Protein AF-A0A958AWI7-F1 (afdb_monomer)

Radius of gyration: 21.8 Å; Cα contacts (8 Å, |Δi|>4): 267; chains: 1; bounding box: 45×36×72 Å

Foldseek 3Di:
DLLLLQLVQVLVCQFFVADSVPTDDSVNQVVQCVQLWDKDFDADPPADVSSVRTFKMWTKGKDWAADPDDPSNVVLVCVVPPPPPPPDDDDDPDDPDPPDPPDPDRDTTAMEMETEDIGGRPVPPPPCVSLVNVVVNQVVSVVVVRDNHYDYDDQCVPVVRVCSQCVRVVDDDDDDDFQPPAADCTPVRHPHGRD

pLDDT: mean 82.87, std 18.68, range [37.19, 98.31]

Mean predicted aligned error: 9.42 Å

Secondary structure (DSSP, 8-state):
-HHHHHHHHHHHHHHH---TTSSPPHHHHHHHHHTT-EEEEEE-TTS-GGGTTEEEEEEEEEEEE---SHHHHHHHHHTTS-------S---S-----------PPPPPEEEEEEEEEEE-GGGTTSSHHHHHHHHHHHHHHHT-S-S-EE----SSSHHHHIIIIIIT--------TTTT-B--STTTTTSB--

Sequence (195 aa):
AIEEVEHFQQLERLIWQSPAEDVVPVHVAITVIRNGGGLIAAFADDGPAETGGMVGLTFWFPGLGVPTTGENRRDWERGRGGDDELHSVTQSPNLQSPNLPISQSPPLPLLKMCSHMAGVLPAWQGHGLGAQLKLAQRDTILAQGMTNWVSWTYDPLFRTNAVLNIRRLGALCNTYKRDWYGVMKDGLNAGVPSD

Structure (mmCIF, N/CA/C/O backbone):
data_AF-A0A958AWI7-F1
#
_entry.id   AF-A0A958AWI7-F1
#
loop_
_atom_site.group_PDB
_atom_site.id
_atom_site.type_symbol
_atom_site.label_atom_id
_atom_site.label_alt_id
_atom_site.label_comp_id
_atom_site.label_asym_id
_atom_site.label_entity_id
_atom_site.label_seq_id
_atom_site.pdbx_PDB_ins_code
_atom_site.Cartn_x
_atom_site.Cartn_y
_atom_site.Cartn_z
_atom_site.occupancy
_atom_site.B_iso_or_equiv
_atom_site.auth_seq_id
_atom_site.auth_comp_id
_atom_site.auth_asym_id
_atom_site.auth_atom_id
_atom_site.pdbx_PDB_model_num
ATOM 1 N N . ALA A 1 1 ? 10.186 -14.755 0.573 1.00 78.31 1 ALA A N 1
ATOM 2 C CA . ALA A 1 1 ? 11.650 -14.867 0.785 1.00 78.31 1 ALA A CA 1
ATOM 3 C C . ALA A 1 1 ? 12.256 -13.471 0.987 1.00 78.31 1 ALA A C 1
ATOM 5 O O . ALA A 1 1 ? 11.551 -12.501 0.751 1.00 78.31 1 ALA A O 1
ATOM 6 N N . ILE A 1 2 ? 13.508 -13.338 1.455 1.00 90.00 2 ILE A N 1
ATOM 7 C CA . ILE A 1 2 ? 14.184 -12.018 1.562 1.00 90.00 2 ILE A CA 1
ATOM 8 C C . ILE A 1 2 ? 14.263 -11.347 0.182 1.00 90.00 2 ILE A C 1
ATOM 10 O O . ILE A 1 2 ? 13.919 -10.179 0.056 1.00 90.00 2 ILE A O 1
ATOM 14 N N . GLU A 1 3 ? 14.588 -12.135 -0.841 1.00 92.62 3 GLU A N 1
ATOM 15 C CA . GLU A 1 3 ? 14.660 -11.730 -2.250 1.00 92.62 3 GLU A CA 1
ATOM 16 C C . GLU A 1 3 ? 13.380 -11.038 -2.755 1.00 92.62 3 GLU A C 1
ATOM 18 O O . GLU A 1 3 ? 13.439 -9.982 -3.371 1.00 92.62 3 GLU A O 1
ATOM 23 N N . GLU A 1 4 ? 12.192 -11.555 -2.422 1.00 92.38 4 GLU A N 1
ATOM 24 C CA . GLU A 1 4 ? 10.921 -10.917 -2.813 1.00 92.38 4 GLU A CA 1
ATOM 25 C C . GLU A 1 4 ? 10.751 -9.520 -2.196 1.00 92.38 4 GLU A C 1
ATOM 27 O O . GLU A 1 4 ? 10.149 -8.635 -2.800 1.00 92.38 4 GLU A O 1
ATOM 32 N N . VAL A 1 5 ? 11.283 -9.306 -0.990 1.00 94.19 5 VAL A N 1
ATOM 33 C CA . VAL A 1 5 ? 11.224 -8.003 -0.317 1.00 94.19 5 VAL A CA 1
ATOM 34 C C . VAL A 1 5 ? 12.265 -7.041 -0.899 1.00 94.19 5 VAL A C 1
ATOM 36 O O . VAL A 1 5 ? 12.016 -5.839 -0.974 1.00 94.19 5 VAL A O 1
ATOM 39 N N . GLU A 1 6 ? 13.404 -7.553 -1.361 1.00 95.12 6 GLU A N 1
ATOM 40 C CA . GLU A 1 6 ? 14.388 -6.773 -2.120 1.00 95.12 6 GLU A CA 1
ATOM 41 C C . GLU A 1 6 ? 13.810 -6.326 -3.470 1.00 95.12 6 GLU A C 1
ATOM 43 O O . GLU A 1 6 ? 13.896 -5.146 -3.807 1.00 95.12 6 GLU A O 1
ATOM 48 N N . HIS A 1 7 ? 13.126 -7.218 -4.193 1.00 95.81 7 HIS A N 1
ATOM 49 C CA . HIS A 1 7 ? 12.395 -6.886 -5.421 1.00 95.81 7 HIS A CA 1
ATOM 50 C C . HIS A 1 7 ? 11.301 -5.836 -5.197 1.00 95.81 7 HIS A C 1
ATOM 52 O O . HIS A 1 7 ? 11.164 -4.900 -5.986 1.00 95.81 7 HIS A O 1
ATOM 58 N N . PHE A 1 8 ? 10.558 -5.940 -4.095 1.00 94.81 8 PHE A N 1
ATOM 59 C CA . PHE A 1 8 ? 9.602 -4.913 -3.681 1.00 94.81 8 PHE A CA 1
ATOM 60 C C . PHE A 1 8 ? 10.265 -3.548 -3.477 1.00 94.81 8 PHE A C 1
ATOM 62 O O . PHE A 1 8 ? 9.745 -2.542 -3.959 1.00 94.81 8 PHE A O 1
ATOM 69 N N . GLN A 1 9 ? 11.424 -3.513 -2.817 1.00 94.31 9 GLN A N 1
ATOM 70 C CA . GLN A 1 9 ? 12.168 -2.273 -2.623 1.00 94.31 9 GLN A CA 1
ATOM 71 C C . GLN A 1 9 ? 12.633 -1.677 -3.963 1.00 94.31 9 GLN A C 1
ATOM 73 O O . GLN A 1 9 ? 12.595 -0.459 -4.133 1.00 94.31 9 GLN A O 1
ATOM 78 N N . GLN A 1 10 ? 13.037 -2.505 -4.935 1.00 94.44 10 GLN A N 1
ATOM 79 C CA . GLN A 1 10 ? 13.357 -2.016 -6.284 1.00 94.44 10 GLN A CA 1
ATOM 80 C C . GLN A 1 10 ? 12.123 -1.453 -6.990 1.00 94.44 10 GLN A C 1
ATOM 82 O O . GLN A 1 10 ? 12.183 -0.368 -7.566 1.00 94.44 10 GLN A O 1
ATOM 87 N N . LEU A 1 11 ? 10.984 -2.142 -6.896 1.00 95.44 11 LEU A N 1
ATOM 88 C CA . LEU A 1 11 ? 9.734 -1.674 -7.487 1.00 95.44 11 LEU A CA 1
ATOM 89 C C . LEU A 1 11 ? 9.299 -0.319 -6.907 1.00 95.44 11 LEU A C 1
ATOM 91 O O . LEU A 1 11 ? 8.868 0.554 -7.658 1.00 95.44 11 LEU A O 1
ATOM 95 N N . GLU A 1 12 ? 9.455 -0.109 -5.598 1.00 92.81 12 GLU A N 1
ATOM 96 C CA . GLU A 1 12 ? 9.190 1.179 -4.946 1.00 92.81 12 GLU A CA 1
ATOM 97 C C . GLU A 1 12 ? 10.012 2.314 -5.579 1.00 92.81 12 GLU A C 1
ATOM 99 O O . GLU A 1 12 ? 9.458 3.345 -5.972 1.00 92.81 12 GLU A O 1
ATOM 104 N N . ARG A 1 13 ? 11.318 2.093 -5.783 1.00 91.19 13 ARG A N 1
ATOM 105 C CA . ARG A 1 13 ? 12.197 3.072 -6.445 1.00 91.19 13 ARG A CA 1
ATOM 106 C C . ARG A 1 13 ? 11.740 3.387 -7.860 1.00 91.19 13 ARG A C 1
ATOM 108 O O . ARG A 1 13 ? 11.763 4.547 -8.252 1.00 91.19 13 ARG A O 1
ATOM 115 N N . LEU A 1 14 ? 11.319 2.384 -8.627 1.00 92.06 14 LEU A N 1
ATOM 116 C CA . LEU A 1 14 ? 10.882 2.596 -10.007 1.00 92.06 14 LEU A CA 1
ATOM 117 C C . LEU A 1 14 ? 9.541 3.339 -10.099 1.00 92.06 14 LEU A C 1
ATOM 119 O O . LEU A 1 14 ? 9.353 4.136 -11.016 1.00 92.06 14 LEU A O 1
ATOM 123 N N . ILE A 1 15 ? 8.610 3.099 -9.167 1.00 90.88 15 ILE A N 1
ATOM 124 C CA . ILE A 1 15 ? 7.299 3.769 -9.160 1.00 90.88 15 ILE A CA 1
ATOM 125 C C . ILE A 1 15 ? 7.442 5.234 -8.744 1.00 90.88 15 ILE A C 1
ATOM 127 O O . ILE A 1 15 ? 6.938 6.111 -9.443 1.00 90.88 15 ILE A O 1
ATOM 131 N N . TRP A 1 16 ? 8.097 5.493 -7.609 1.00 86.81 16 TRP A N 1
ATOM 132 C CA . TRP A 1 16 ? 8.133 6.828 -7.002 1.00 86.81 16 TRP A CA 1
ATOM 133 C C . TRP A 1 16 ? 9.389 7.631 -7.334 1.00 86.81 16 TRP A C 1
ATOM 135 O O . TRP A 1 16 ? 9.450 8.817 -7.021 1.00 86.81 16 TRP A O 1
ATOM 145 N N . GLN A 1 17 ? 10.368 7.026 -8.015 1.00 83.19 17 GLN A N 1
ATOM 146 C CA . GLN A 1 17 ? 11.671 7.644 -8.301 1.00 83.19 17 GLN A CA 1
ATOM 147 C C . GLN A 1 17 ? 12.329 8.185 -7.023 1.00 83.19 17 GLN A C 1
ATOM 149 O O . GLN A 1 17 ? 12.999 9.218 -7.036 1.00 83.19 17 GLN A O 1
ATOM 154 N N . SER A 1 18 ? 12.079 7.509 -5.901 1.00 72.94 18 SER A N 1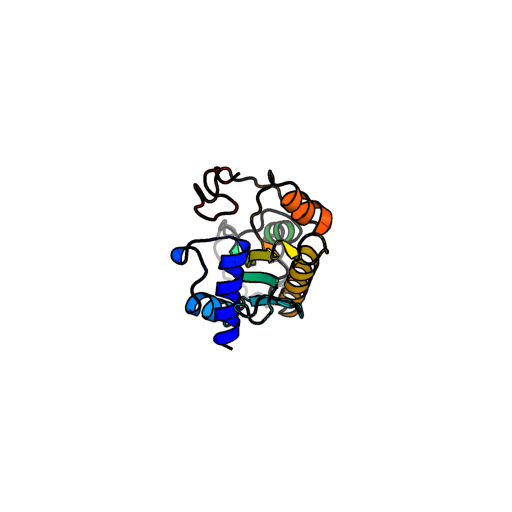
ATOM 155 C CA . SER A 1 18 ? 12.517 7.944 -4.584 1.00 72.94 18 SER A CA 1
ATOM 156 C C . SER A 1 18 ? 14.017 7.707 -4.397 1.00 72.94 18 SER A C 1
ATOM 158 O O . SER A 1 18 ? 14.544 6.680 -4.849 1.00 72.94 18 SER A O 1
ATOM 160 N N . PRO A 1 19 ? 14.710 8.607 -3.681 1.00 70.06 19 PRO A N 1
ATOM 161 C CA . PRO A 1 19 ? 16.025 8.325 -3.127 1.00 70.06 19 PRO A CA 1
ATOM 162 C C . PRO A 1 19 ? 16.032 7.033 -2.294 1.00 70.06 19 PRO A C 1
ATOM 164 O O . PRO A 1 19 ? 15.009 6.593 -1.766 1.00 70.06 19 PRO A O 1
ATOM 167 N N . ALA A 1 20 ? 17.203 6.412 -2.154 1.00 66.31 20 ALA A N 1
ATOM 168 C CA . ALA A 1 20 ? 17.349 5.144 -1.438 1.00 66.31 20 ALA A CA 1
ATOM 169 C C . ALA A 1 20 ? 16.989 5.239 0.057 1.00 66.31 20 ALA A C 1
ATOM 171 O O . ALA A 1 20 ? 16.677 4.226 0.677 1.00 66.31 20 ALA A O 1
ATOM 172 N N . GLU A 1 21 ? 17.070 6.429 0.639 1.00 72.44 21 GLU A N 1
ATOM 173 C CA . GLU A 1 21 ? 16.702 6.724 2.022 1.00 72.44 21 GLU A CA 1
ATOM 174 C C . GLU A 1 21 ? 15.189 6.800 2.260 1.00 72.44 21 GLU A C 1
ATOM 176 O O . GLU A 1 21 ? 14.752 6.630 3.396 1.00 72.44 21 GLU A O 1
ATOM 181 N N . ASP A 1 22 ? 14.408 7.010 1.201 1.00 79.94 22 ASP A N 1
ATOM 182 C CA . ASP A 1 22 ? 12.960 7.198 1.288 1.00 79.94 22 ASP A CA 1
ATOM 183 C C . ASP A 1 22 ? 12.188 5.895 1.025 1.00 79.94 22 ASP A C 1
ATOM 185 O O . ASP A 1 22 ? 10.970 5.869 1.185 1.00 79.94 22 ASP A O 1
ATOM 189 N N . VAL A 1 23 ? 12.886 4.806 0.665 1.00 86.44 23 VAL A N 1
ATOM 190 C CA . VAL A 1 23 ? 12.268 3.483 0.507 1.00 86.44 23 VAL A CA 1
ATOM 191 C C . VAL A 1 23 ? 12.184 2.710 1.811 1.00 86.44 23 VAL A C 1
ATOM 193 O O . VAL A 1 23 ? 13.056 2.817 2.679 1.00 86.44 23 VAL A O 1
ATOM 196 N N . VAL A 1 24 ? 11.178 1.844 1.934 1.00 90.25 24 VAL A N 1
ATOM 197 C CA . VAL A 1 24 ? 11.039 0.999 3.123 1.00 90.25 24 VAL A CA 1
ATOM 198 C C . VAL A 1 24 ? 12.253 0.060 3.231 1.00 90.25 24 VAL A C 1
ATOM 200 O O . VAL A 1 24 ? 12.518 -0.733 2.318 1.00 90.25 24 VAL A O 1
ATOM 203 N N . PRO A 1 25 ? 13.014 0.082 4.344 1.00 92.62 25 PRO A N 1
ATOM 204 C CA . PRO A 1 25 ? 14.137 -0.830 4.510 1.00 92.62 25 PRO A CA 1
ATOM 205 C C . PRO A 1 25 ? 13.668 -2.289 4.539 1.00 92.62 25 PRO A C 1
ATOM 207 O O . PRO A 1 25 ? 12.711 -2.624 5.240 1.00 92.62 25 PRO A O 1
ATOM 210 N N . VAL A 1 26 ? 14.387 -3.183 3.852 1.00 93.44 26 VAL A N 1
ATOM 211 C CA . VAL A 1 26 ? 14.034 -4.615 3.726 1.00 93.44 26 VAL A CA 1
ATOM 212 C C . VAL A 1 26 ? 13.732 -5.267 5.080 1.00 93.44 26 VAL A C 1
ATOM 214 O O . VAL A 1 26 ? 12.719 -5.944 5.243 1.00 93.44 26 VAL A O 1
ATOM 217 N N . HIS A 1 27 ? 14.567 -5.023 6.093 1.00 94.12 27 HIS A N 1
ATOM 218 C CA . HIS A 1 27 ? 14.373 -5.596 7.429 1.00 94.12 27 HIS A CA 1
ATOM 219 C C . HIS A 1 27 ? 13.104 -5.073 8.135 1.00 94.12 27 HIS A C 1
ATOM 221 O O . HIS A 1 27 ? 12.466 -5.818 8.885 1.00 94.12 27 HIS A O 1
ATOM 227 N N . VAL A 1 28 ? 12.696 -3.826 7.871 1.00 95.50 28 VAL A N 1
ATOM 228 C CA . VAL A 1 28 ? 11.443 -3.248 8.384 1.00 95.50 28 VAL A CA 1
ATOM 229 C C . VAL A 1 28 ? 10.250 -3.878 7.675 1.00 95.50 28 VAL A C 1
ATOM 231 O O . VAL A 1 28 ? 9.320 -4.325 8.345 1.00 95.50 28 VAL A O 1
ATOM 234 N N . ALA A 1 29 ? 10.293 -3.997 6.345 1.00 95.81 29 ALA A N 1
ATOM 235 C CA . ALA A 1 29 ? 9.240 -4.657 5.574 1.00 95.81 29 ALA A CA 1
ATOM 236 C C . ALA A 1 29 ? 9.037 -6.117 6.019 1.00 95.81 29 ALA A C 1
ATOM 238 O O . ALA A 1 29 ? 7.907 -6.530 6.277 1.00 95.81 29 ALA A O 1
ATOM 239 N N . ILE A 1 30 ? 10.121 -6.878 6.221 1.00 95.69 30 ILE A N 1
ATOM 240 C CA . ILE A 1 30 ? 10.058 -8.244 6.768 1.00 95.69 30 ILE A CA 1
ATOM 241 C C . ILE A 1 30 ? 9.398 -8.254 8.150 1.00 95.69 30 ILE A C 1
ATOM 243 O O . ILE A 1 30 ? 8.547 -9.103 8.420 1.00 95.69 30 ILE A O 1
ATOM 247 N N . THR A 1 31 ? 9.778 -7.319 9.023 1.00 96.44 31 THR A N 1
ATOM 248 C CA . THR A 1 31 ? 9.194 -7.208 10.365 1.00 96.44 31 THR A CA 1
ATOM 249 C C . THR A 1 31 ? 7.693 -6.953 10.279 1.00 96.44 31 THR A C 1
ATOM 251 O O . THR A 1 31 ? 6.923 -7.654 10.928 1.00 96.44 31 THR A O 1
ATOM 254 N N . VAL A 1 32 ? 7.257 -6.020 9.434 1.00 96.50 32 VAL A N 1
ATOM 255 C CA . VAL A 1 32 ? 5.837 -5.719 9.217 1.00 96.50 32 VAL A CA 1
ATOM 256 C C . VAL A 1 32 ? 5.070 -6.947 8.724 1.00 96.50 32 VAL A C 1
ATOM 258 O O . VAL A 1 32 ? 4.062 -7.318 9.326 1.00 96.50 32 VAL A O 1
ATOM 261 N N . ILE A 1 33 ? 5.563 -7.609 7.673 1.00 95.19 33 ILE A N 1
ATOM 262 C CA . ILE A 1 33 ? 4.909 -8.778 7.062 1.00 95.19 33 ILE A CA 1
ATOM 263 C C . ILE A 1 33 ? 4.765 -9.917 8.081 1.00 95.19 33 ILE A C 1
ATOM 265 O O . ILE A 1 33 ? 3.738 -10.588 8.131 1.00 95.19 33 ILE A O 1
ATOM 269 N N . ARG A 1 34 ? 5.768 -10.118 8.942 1.00 94.38 34 ARG A N 1
ATOM 270 C CA . ARG A 1 34 ? 5.740 -11.168 9.972 1.00 94.38 34 ARG A CA 1
ATOM 271 C C . ARG A 1 34 ? 4.835 -10.859 11.163 1.00 94.38 34 ARG A C 1
ATOM 273 O O . ARG A 1 34 ? 4.564 -11.765 11.942 1.00 94.38 34 ARG A O 1
ATOM 280 N N . ASN A 1 35 ? 4.379 -9.617 11.317 1.00 95.75 35 ASN A N 1
ATOM 281 C CA . ASN A 1 35 ? 3.637 -9.167 12.496 1.00 95.75 35 ASN A CA 1
ATOM 282 C C . ASN A 1 35 ? 2.234 -8.643 12.150 1.00 95.75 35 ASN A C 1
ATOM 284 O O . ASN A 1 35 ? 1.748 -7.720 12.790 1.00 95.75 35 ASN A O 1
ATOM 288 N N . GLY A 1 36 ? 1.574 -9.227 11.145 1.00 94.19 36 GLY A N 1
ATOM 289 C CA . GLY A 1 36 ? 0.179 -8.919 10.792 1.00 94.19 36 GLY A CA 1
ATOM 290 C C . GLY A 1 36 ? 0.007 -7.863 9.699 1.00 94.19 36 GLY A C 1
ATOM 291 O O . GLY A 1 36 ? -1.116 -7.605 9.266 1.00 94.19 36 GLY A O 1
ATOM 292 N N . GLY A 1 37 ? 1.104 -7.271 9.223 1.00 96.50 37 GLY A N 1
ATOM 293 C CA . GLY A 1 37 ? 1.110 -6.484 7.996 1.00 96.50 37 GLY A CA 1
ATOM 294 C C . GLY A 1 37 ? 1.170 -7.370 6.757 1.00 96.50 37 GLY A C 1
ATOM 295 O O . GLY A 1 37 ? 1.046 -8.593 6.833 1.00 96.50 37 GLY A O 1
ATOM 296 N N . GLY A 1 38 ? 1.383 -6.761 5.598 1.00 96.31 38 GLY A N 1
ATOM 297 C C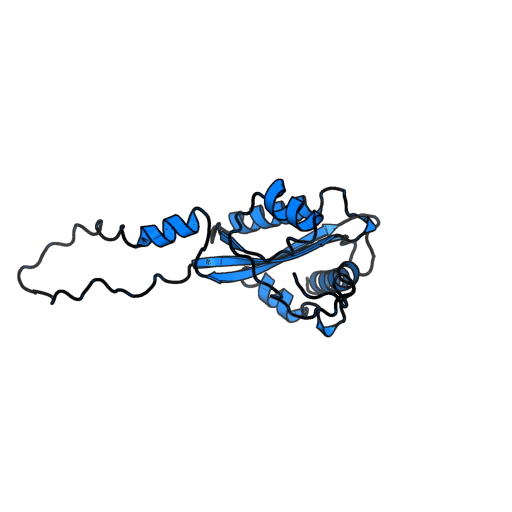A . GLY A 1 38 ? 1.509 -7.532 4.374 1.00 96.31 38 GLY A CA 1
ATOM 298 C C . GLY A 1 38 ? 1.925 -6.720 3.166 1.00 96.31 38 GLY A C 1
ATOM 299 O O . GLY A 1 38 ? 1.966 -5.488 3.181 1.00 96.31 38 GLY A O 1
ATOM 300 N N . LEU A 1 39 ? 2.245 -7.473 2.124 1.00 96.62 39 LEU A N 1
ATOM 301 C CA . LEU A 1 39 ? 2.637 -7.017 0.806 1.00 96.62 39 LEU A CA 1
ATOM 302 C C . LEU A 1 39 ? 1.920 -7.904 -0.214 1.00 96.62 39 LEU A C 1
ATOM 304 O O . LEU A 1 39 ? 1.968 -9.127 -0.103 1.00 96.62 39 LEU A O 1
ATOM 308 N N . ILE A 1 40 ? 1.274 -7.295 -1.202 1.00 97.69 40 ILE A N 1
ATOM 309 C CA . ILE A 1 40 ? 0.775 -7.984 -2.397 1.00 97.69 40 ILE A CA 1
ATOM 310 C C . ILE A 1 40 ? 1.399 -7.303 -3.602 1.00 97.69 40 ILE A C 1
ATOM 312 O O . ILE A 1 40 ? 1.415 -6.073 -3.664 1.00 97.69 40 ILE A O 1
ATOM 316 N N . ALA A 1 41 ? 1.874 -8.102 -4.553 1.00 97.69 41 ALA A N 1
ATOM 317 C CA . ALA A 1 41 ? 2.431 -7.632 -5.809 1.00 97.69 41 ALA A CA 1
ATOM 318 C C . ALA A 1 41 ? 1.640 -8.177 -7.006 1.00 97.69 41 ALA A C 1
ATOM 320 O O . ALA A 1 41 ? 1.091 -9.277 -6.959 1.00 97.69 41 ALA A O 1
ATOM 321 N N . ALA A 1 42 ? 1.587 -7.387 -8.075 1.00 98.00 42 ALA A N 1
ATOM 322 C CA . ALA A 1 42 ? 1.150 -7.802 -9.400 1.00 98.00 42 ALA A CA 1
ATOM 323 C C . ALA A 1 42 ? 2.384 -8.063 -10.266 1.00 98.00 42 ALA A C 1
ATOM 325 O O . ALA A 1 42 ? 3.356 -7.312 -10.177 1.00 98.00 42 ALA A O 1
ATOM 326 N N . PHE A 1 43 ? 2.319 -9.085 -11.116 1.00 97.88 43 PHE A N 1
ATOM 327 C CA . PHE A 1 43 ? 3.412 -9.511 -11.989 1.00 97.88 43 PHE A CA 1
ATOM 328 C C . PHE A 1 43 ? 2.992 -9.440 -13.456 1.00 97.88 43 PHE A C 1
ATOM 330 O O . PHE A 1 43 ? 1.807 -9.590 -13.765 1.00 97.88 43 PHE A O 1
ATOM 337 N N . ALA A 1 44 ? 3.962 -9.230 -14.340 1.00 97.44 44 ALA A N 1
ATOM 338 C CA . ALA A 1 44 ? 3.781 -9.318 -15.784 1.00 97.44 44 ALA A CA 1
ATOM 339 C C . ALA A 1 44 ? 4.969 -10.048 -16.423 1.00 97.44 44 ALA A C 1
ATOM 341 O O . ALA A 1 44 ? 6.090 -9.948 -15.925 1.00 97.44 44 ALA A O 1
ATOM 342 N N . ASP A 1 45 ? 4.724 -10.747 -17.534 1.00 96.44 45 ASP A N 1
ATOM 343 C CA . ASP A 1 45 ? 5.764 -11.489 -18.266 1.00 96.44 45 ASP A CA 1
ATOM 344 C C . ASP A 1 45 ? 6.862 -10.562 -18.814 1.00 96.44 45 ASP A C 1
ATOM 346 O O . ASP A 1 45 ? 8.022 -10.952 -18.914 1.00 96.44 45 ASP A O 1
ATOM 350 N N . ASP A 1 46 ? 6.495 -9.323 -19.147 1.00 96.38 46 ASP A N 1
ATOM 351 C CA . ASP A 1 46 ? 7.380 -8.247 -19.594 1.00 96.38 46 ASP A CA 1
ATOM 352 C C . ASP A 1 46 ? 7.769 -7.278 -18.460 1.00 96.38 46 ASP A C 1
ATOM 354 O O . ASP A 1 46 ? 8.255 -6.173 -18.713 1.00 96.38 46 ASP A O 1
ATOM 358 N N . GLY A 1 47 ? 7.550 -7.679 -17.203 1.00 96.88 47 GLY A N 1
ATOM 359 C CA . GLY A 1 47 ? 7.929 -6.900 -16.029 1.00 96.88 47 GLY A CA 1
ATOM 360 C C . GLY A 1 47 ? 9.456 -6.762 -15.880 1.00 96.88 47 GLY A C 1
ATOM 361 O O . GLY A 1 47 ? 10.203 -7.631 -16.337 1.00 96.88 47 GLY A O 1
ATOM 362 N N . PRO A 1 48 ? 9.952 -5.696 -15.222 1.00 97.31 48 PRO A N 1
ATOM 363 C CA . PRO A 1 48 ? 11.389 -5.491 -15.034 1.00 97.31 48 PRO A CA 1
ATOM 364 C C . PRO A 1 48 ? 12.053 -6.648 -14.275 1.00 97.31 48 PRO A C 1
ATOM 366 O O . PRO A 1 48 ? 11.522 -7.157 -13.284 1.00 97.31 48 PRO A O 1
ATOM 369 N N . ALA A 1 49 ? 13.239 -7.063 -14.717 1.00 96.75 49 ALA A N 1
ATOM 370 C CA . ALA A 1 49 ? 13.937 -8.200 -14.118 1.00 96.75 49 ALA A CA 1
ATOM 371 C C . ALA A 1 49 ? 14.423 -7.884 -12.694 1.00 96.75 49 ALA A C 1
ATOM 373 O O . ALA A 1 49 ? 14.397 -8.748 -11.822 1.00 96.75 49 ALA A O 1
ATOM 374 N N . GLU A 1 50 ? 14.810 -6.634 -12.436 1.00 95.44 50 GLU A N 1
ATOM 375 C CA . GLU A 1 50 ? 15.265 -6.139 -11.135 1.00 95.44 50 GLU A CA 1
ATOM 376 C C . GLU A 1 50 ? 14.171 -6.129 -10.058 1.00 95.44 50 GLU A C 1
ATOM 378 O O . GLU A 1 50 ? 14.474 -6.074 -8.867 1.00 95.44 50 GLU A O 1
ATOM 383 N N . THR A 1 51 ? 12.900 -6.200 -10.460 1.00 96.25 51 THR A N 1
ATOM 384 C CA . THR A 1 51 ? 11.758 -6.358 -9.552 1.00 96.25 51 THR A CA 1
ATOM 385 C C . THR A 1 51 ? 11.252 -7.800 -9.520 1.00 96.25 51 THR A C 1
ATOM 387 O O . THR A 1 51 ? 10.167 -8.056 -9.001 1.00 96.25 51 THR A O 1
ATOM 390 N N . GLY A 1 52 ? 11.978 -8.751 -10.119 1.00 96.38 52 GLY A N 1
ATOM 391 C CA . GLY A 1 52 ? 11.510 -10.127 -10.289 1.00 96.38 52 GLY A CA 1
ATOM 392 C C . GLY A 1 52 ? 10.210 -10.225 -11.097 1.00 96.38 52 GLY A C 1
ATOM 393 O O . GLY A 1 52 ? 9.405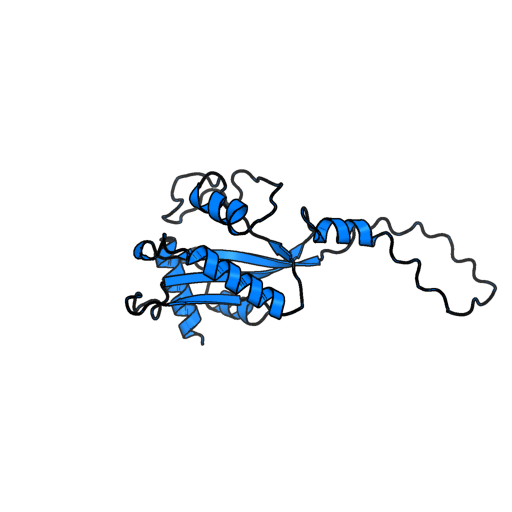 -11.119 -10.846 1.00 96.38 52 GLY A O 1
ATOM 394 N N . GLY A 1 53 ? 9.961 -9.276 -12.007 1.00 97.62 53 GLY A N 1
ATOM 395 C CA . GLY A 1 53 ? 8.736 -9.190 -12.806 1.00 97.62 53 GLY A CA 1
ATOM 396 C C . GLY A 1 53 ? 7.567 -8.474 -12.120 1.00 97.62 53 GLY A C 1
ATOM 397 O O . GLY A 1 53 ? 6.472 -8.424 -12.684 1.00 97.62 53 GLY A O 1
ATOM 398 N N . MET A 1 54 ? 7.752 -7.915 -10.916 1.00 98.06 54 MET A N 1
ATOM 399 C CA . MET A 1 54 ? 6.701 -7.140 -10.251 1.00 98.06 54 MET A CA 1
ATOM 400 C C . MET A 1 54 ? 6.467 -5.803 -10.969 1.00 98.06 54 MET A C 1
ATOM 402 O O . MET A 1 54 ? 7.403 -5.047 -11.230 1.00 98.06 54 MET A O 1
ATOM 406 N N . VAL A 1 55 ? 5.201 -5.473 -11.220 1.00 98.12 55 VAL A N 1
ATOM 407 C CA . VAL A 1 55 ? 4.772 -4.246 -11.922 1.00 98.12 55 VAL A CA 1
ATOM 408 C C . VAL A 1 55 ? 3.844 -3.359 -11.097 1.00 98.12 55 VAL A C 1
ATOM 410 O O . VAL A 1 55 ? 3.562 -2.219 -11.466 1.00 98.12 55 VAL A O 1
ATOM 413 N N . GLY A 1 56 ? 3.361 -3.857 -9.962 1.00 97.88 56 GLY A N 1
ATOM 414 C CA . GLY A 1 56 ? 2.560 -3.085 -9.024 1.00 97.88 56 GLY A CA 1
ATOM 415 C C . GLY A 1 56 ? 2.541 -3.726 -7.649 1.00 97.88 56 GLY A C 1
ATOM 416 O O . GLY A 1 56 ? 2.800 -4.918 -7.515 1.00 97.88 56 GLY A O 1
ATOM 417 N N . LEU A 1 57 ? 2.253 -2.929 -6.626 1.00 97.56 57 LEU A N 1
ATOM 418 C CA . LEU A 1 57 ? 2.306 -3.358 -5.234 1.00 97.56 57 LEU A CA 1
ATOM 419 C C . LEU A 1 57 ? 1.238 -2.688 -4.374 1.00 97.56 57 LEU A C 1
ATOM 421 O O . LEU A 1 57 ? 0.712 -1.623 -4.705 1.00 97.56 57 LEU A O 1
ATOM 425 N N . THR A 1 58 ? 0.970 -3.300 -3.226 1.00 97.75 58 THR A N 1
ATOM 426 C CA . THR A 1 58 ? 0.339 -2.663 -2.071 1.00 97.75 58 THR A CA 1
ATOM 427 C C . THR A 1 58 ? 0.964 -3.184 -0.781 1.00 97.75 58 THR A C 1
ATOM 429 O O . THR A 1 58 ? 1.152 -4.388 -0.631 1.00 97.75 58 THR A O 1
ATOM 432 N N . PHE A 1 59 ? 1.259 -2.287 0.161 1.00 97.62 59 PHE A N 1
ATOM 433 C CA . PHE A 1 59 ? 1.933 -2.587 1.429 1.00 97.62 59 PHE A CA 1
ATOM 434 C C . PHE A 1 59 ? 1.177 -1.970 2.612 1.00 97.62 59 PHE A C 1
ATOM 436 O O . PHE A 1 59 ? 0.686 -0.837 2.530 1.00 97.62 59 PHE A O 1
ATOM 443 N N . TRP A 1 60 ? 1.049 -2.714 3.711 1.00 98.06 60 TRP A N 1
ATOM 444 C CA . TRP A 1 60 ? 0.333 -2.278 4.913 1.00 98.06 60 TRP A CA 1
ATOM 445 C C . TRP A 1 60 ? 0.904 -2.864 6.197 1.00 98.06 60 TRP A C 1
ATOM 447 O O . TRP A 1 60 ? 1.584 -3.886 6.187 1.00 98.06 60 TRP A O 1
ATOM 457 N N . PHE A 1 61 ? 0.556 -2.234 7.316 1.00 97.75 61 PHE A N 1
ATOM 458 C CA . PHE A 1 61 ? 0.946 -2.656 8.658 1.00 97.75 61 PHE A CA 1
ATOM 459 C C . PHE A 1 61 ? -0.205 -2.478 9.659 1.00 97.75 61 PHE A C 1
ATOM 461 O O . PHE A 1 61 ? -1.072 -1.625 9.444 1.00 97.75 61 PHE A O 1
ATOM 468 N N . PRO A 1 62 ? -0.245 -3.255 10.754 1.00 97.56 62 PRO A N 1
ATOM 469 C CA . PRO A 1 62 ? -1.240 -3.076 11.801 1.00 97.56 62 PRO A CA 1
ATOM 470 C C . PRO A 1 62 ? -0.968 -1.804 12.604 1.00 97.56 62 PRO A C 1
ATOM 472 O O . PRO A 1 62 ? 0.172 -1.381 12.791 1.00 97.56 62 PRO A O 1
ATOM 475 N N . GLY A 1 63 ? -2.028 -1.206 13.126 1.00 96.19 63 GLY A N 1
ATOM 476 C CA . GLY A 1 63 ? -1.941 -0.066 14.021 1.00 96.19 63 GLY A CA 1
ATOM 477 C C . GLY A 1 63 ? -3.146 0.018 14.941 1.00 96.19 63 GLY A C 1
ATOM 478 O O . GLY A 1 63 ? -4.104 -0.744 14.826 1.00 96.19 63 GLY A O 1
ATOM 479 N N . LEU A 1 64 ? -3.104 0.989 15.842 1.00 95.50 64 LEU A N 1
ATOM 480 C CA . LEU A 1 64 ? -4.208 1.319 16.732 1.00 95.50 64 LEU A CA 1
ATOM 481 C C . LEU A 1 64 ? -4.765 2.694 16.366 1.00 95.50 64 LEU A C 1
ATOM 483 O O . LEU A 1 64 ? -4.028 3.576 15.914 1.00 95.50 64 LEU A O 1
ATOM 487 N N . GLY A 1 65 ? -6.068 2.898 16.534 1.00 92.38 65 GLY A N 1
ATOM 488 C CA . GLY A 1 65 ? -6.662 4.211 16.310 1.00 92.38 65 GLY A CA 1
ATOM 489 C C . GLY A 1 65 ? -8.081 4.364 16.833 1.00 92.38 65 GLY A C 1
ATOM 490 O O . GLY A 1 65 ? -8.704 3.414 17.290 1.00 92.38 65 GLY A O 1
ATOM 491 N N . VAL A 1 66 ? -8.602 5.583 16.712 1.00 91.25 66 VAL A N 1
ATOM 492 C CA . VAL A 1 66 ? -10.011 5.903 16.969 1.00 91.25 66 VAL A CA 1
ATOM 493 C C . VAL A 1 66 ? -10.708 6.151 15.625 1.00 91.25 66 VAL A C 1
ATOM 495 O O . VAL A 1 66 ? -10.238 7.004 14.864 1.00 91.25 66 VAL A O 1
ATOM 498 N N . PRO A 1 67 ? -11.777 5.411 15.279 1.00 89.00 67 PRO A N 1
ATOM 499 C CA . PRO A 1 67 ? -12.472 5.600 14.011 1.00 89.00 67 PRO A CA 1
ATOM 500 C C . PRO A 1 67 ? -13.120 6.983 13.912 1.00 89.00 67 PRO A C 1
ATOM 502 O O . PRO A 1 67 ? -13.836 7.419 14.810 1.00 89.00 67 PRO A O 1
ATOM 505 N N . THR A 1 68 ? -12.920 7.668 12.787 1.00 86.94 68 THR A N 1
ATOM 506 C CA . THR A 1 68 ? -13.516 8.992 12.528 1.00 86.94 68 THR A CA 1
ATOM 507 C C . THR A 1 68 ? -14.711 8.938 11.573 1.00 86.94 68 THR A C 1
ATOM 509 O O . THR A 1 68 ? -15.461 9.917 11.465 1.00 86.94 68 THR A O 1
ATOM 512 N N . THR A 1 69 ? -14.930 7.795 10.915 1.00 86.56 69 THR A N 1
ATOM 513 C CA . THR A 1 69 ? -15.964 7.553 9.897 1.00 86.56 69 THR A CA 1
ATOM 514 C C . THR A 1 69 ? -16.565 6.143 10.013 1.00 86.56 69 THR A C 1
ATOM 516 O O . THR A 1 69 ? -16.005 5.260 10.663 1.00 86.56 69 THR A O 1
ATOM 519 N N . GLY A 1 70 ? -17.707 5.928 9.349 1.00 83.56 70 GLY A N 1
ATOM 520 C CA . GLY A 1 70 ? -18.258 4.596 9.073 1.00 83.56 70 GLY A CA 1
ATOM 521 C C . GLY A 1 70 ? -18.915 3.872 10.254 1.00 83.56 70 GLY A C 1
ATOM 522 O O . GLY A 1 70 ? -19.293 4.471 11.259 1.00 83.56 70 GLY A O 1
ATOM 523 N N . GLU A 1 71 ? -19.099 2.560 10.091 1.00 80.19 71 GLU A N 1
ATOM 524 C CA . GLU A 1 71 ? -19.676 1.655 11.101 1.00 80.19 71 GLU A CA 1
ATOM 525 C C . GLU A 1 71 ? -18.820 1.584 12.358 1.00 80.19 71 GLU A C 1
ATOM 527 O O . GLU A 1 71 ? -19.345 1.817 13.438 1.00 80.19 71 GLU A O 1
ATOM 532 N N . ASN A 1 72 ? -17.502 1.450 12.204 1.00 81.25 72 ASN A N 1
ATOM 533 C CA . ASN A 1 72 ? -16.571 1.382 13.331 1.00 81.25 72 ASN A CA 1
ATOM 534 C C . ASN A 1 72 ? -16.650 2.606 14.251 1.00 81.25 72 ASN A C 1
ATOM 536 O O . ASN A 1 72 ? -16.493 2.466 15.459 1.00 81.25 72 ASN A O 1
ATOM 540 N N . ARG A 1 73 ? -16.937 3.805 13.720 1.00 81.12 73 ARG A N 1
ATOM 541 C CA . ARG A 1 73 ? -17.197 4.984 14.562 1.00 81.12 73 ARG A CA 1
ATOM 542 C C . ARG A 1 73 ? -18.493 4.839 15.353 1.00 81.12 73 ARG A C 1
ATOM 544 O O . ARG A 1 73 ? -18.495 5.109 16.546 1.00 81.12 73 ARG A O 1
ATOM 551 N N . ARG A 1 74 ? -19.575 4.401 14.702 1.00 79.69 74 ARG A N 1
ATOM 552 C CA . ARG A 1 74 ? -20.874 4.190 15.358 1.00 79.69 74 ARG A CA 1
ATOM 553 C C . ARG A 1 74 ? -20.787 3.096 16.421 1.00 79.69 74 ARG A C 1
ATOM 555 O O . ARG A 1 74 ? -21.353 3.269 17.489 1.00 79.69 74 ARG A O 1
ATOM 562 N N . ASP A 1 75 ? -20.068 2.009 16.155 1.00 78.19 75 ASP A N 1
ATOM 563 C CA . ASP A 1 75 ? -19.835 0.925 17.116 1.00 78.19 75 ASP A CA 1
ATOM 564 C C . ASP A 1 75 ? -18.976 1.385 18.292 1.00 78.19 75 ASP A C 1
ATOM 566 O O . ASP A 1 75 ? -19.329 1.128 19.437 1.00 78.19 75 ASP A O 1
ATOM 570 N N . TRP A 1 76 ? -17.905 2.140 18.035 1.00 77.69 76 TRP A N 1
ATOM 571 C CA . TRP A 1 76 ? -17.068 2.721 19.086 1.00 77.69 76 TRP A CA 1
ATOM 572 C C . TRP A 1 76 ? -17.836 3.733 19.955 1.00 77.69 76 TRP A C 1
ATOM 574 O O . TRP A 1 76 ? -17.678 3.749 21.173 1.00 77.69 76 TRP A O 1
ATOM 584 N N . GLU A 1 77 ? -18.715 4.547 19.357 1.00 78.44 77 GLU A N 1
ATOM 585 C CA . GLU A 1 77 ? -19.623 5.454 20.076 1.00 78.44 77 GLU A CA 1
ATOM 586 C C . GLU A 1 77 ? -20.693 4.680 20.879 1.00 78.44 77 GLU A C 1
ATOM 588 O O . GLU A 1 77 ? -21.005 5.066 22.008 1.00 78.44 77 GLU A O 1
ATOM 593 N N . ARG A 1 78 ? -21.224 3.574 20.326 1.00 71.19 78 ARG A N 1
ATOM 594 C CA . ARG A 1 78 ? -22.220 2.685 20.960 1.00 71.19 78 ARG A CA 1
ATOM 595 C C . ARG A 1 78 ? -21.655 1.772 22.040 1.00 71.19 78 ARG A C 1
ATOM 597 O O . ARG A 1 78 ? -22.410 1.401 22.930 1.00 71.19 78 ARG A O 1
ATOM 604 N N . GLY A 1 79 ? -20.364 1.444 22.010 1.00 61.25 79 GLY A N 1
ATOM 605 C CA . GLY A 1 79 ? -19.675 0.640 23.028 1.00 61.25 79 GLY A CA 1
ATOM 606 C C . GLY A 1 79 ? -19.718 1.227 24.448 1.00 61.25 79 GLY A C 1
ATOM 607 O O . GLY A 1 79 ? -19.166 0.634 25.362 1.00 61.25 79 GLY A O 1
ATOM 608 N N . ARG A 1 80 ? -20.383 2.375 24.652 1.00 56.53 80 ARG A N 1
ATOM 609 C CA . ARG A 1 80 ? -20.787 2.900 25.966 1.00 56.53 80 ARG A CA 1
ATOM 610 C C . ARG A 1 80 ? -22.154 2.404 26.473 1.00 56.53 80 ARG A C 1
ATOM 612 O O . ARG A 1 80 ? -22.541 2.797 27.566 1.00 56.53 80 ARG A O 1
ATOM 619 N N . GLY A 1 81 ? -22.917 1.636 25.692 1.00 44.66 81 GLY A N 1
ATOM 620 C CA . GLY A 1 81 ? -24.315 1.282 25.992 1.00 44.66 81 GLY A CA 1
ATOM 621 C C . GLY A 1 81 ? -24.599 -0.210 26.178 1.00 44.66 81 GLY A C 1
ATOM 622 O O . GLY A 1 81 ? -25.756 -0.597 26.070 1.00 44.66 81 GLY A O 1
ATOM 623 N N . GLY A 1 82 ? -23.572 -1.045 26.378 1.00 42.50 82 GLY A N 1
ATOM 624 C CA . GLY A 1 82 ? -23.681 -2.510 26.312 1.00 42.50 82 GLY A CA 1
ATOM 625 C C . GLY A 1 82 ? -23.197 -3.288 27.538 1.00 42.50 82 GLY A C 1
ATOM 626 O O . GLY A 1 82 ? -22.951 -4.479 27.397 1.00 42.50 82 GLY A O 1
ATOM 627 N N . ASP A 1 83 ? -23.079 -2.658 28.710 1.00 45.94 83 ASP A N 1
ATOM 628 C CA . ASP A 1 83 ? -22.667 -3.340 29.954 1.00 45.94 83 ASP A CA 1
ATOM 629 C C . ASP A 1 83 ? -23.856 -3.686 30.885 1.00 45.94 83 ASP A C 1
ATOM 631 O O . ASP A 1 83 ? -23.652 -4.018 32.050 1.00 45.94 83 ASP A O 1
ATOM 635 N N . ASP A 1 84 ? -25.099 -3.660 30.385 1.00 44.28 84 ASP A N 1
ATOM 636 C CA . ASP A 1 84 ? -26.299 -4.039 31.161 1.00 44.28 84 ASP A CA 1
ATOM 637 C C . ASP A 1 84 ? -26.664 -5.543 31.066 1.00 44.28 84 ASP A C 1
ATOM 639 O O . ASP A 1 84 ? -27.610 -5.995 31.709 1.00 44.28 84 ASP A O 1
ATOM 643 N N . GLU A 1 85 ? -25.903 -6.366 30.331 1.00 40.88 85 GLU A N 1
ATOM 644 C CA . GLU A 1 85 ? -26.146 -7.820 30.207 1.00 40.88 85 GLU A CA 1
ATOM 645 C C . GLU A 1 85 ? -25.133 -8.694 30.973 1.00 40.88 85 GLU A C 1
ATOM 647 O O . GLU A 1 85 ? -24.692 -9.748 30.520 1.00 40.88 85 GLU A O 1
ATOM 652 N N . LEU A 1 86 ? -24.808 -8.300 32.207 1.00 41.19 86 LEU A N 1
ATOM 653 C CA . LEU A 1 86 ? -24.209 -9.197 33.207 1.00 41.19 86 LEU A CA 1
ATOM 654 C C . LEU A 1 86 ? -25.166 -9.406 34.391 1.00 41.19 86 LEU A C 1
ATOM 656 O O . LEU A 1 86 ? -24.837 -9.202 35.557 1.00 41.19 86 LEU A O 1
ATOM 660 N N . HIS A 1 87 ? -26.381 -9.870 34.089 1.00 37.69 87 HIS A N 1
ATOM 661 C CA . HIS A 1 87 ? -27.313 -10.387 35.088 1.00 37.69 87 HIS A CA 1
ATOM 662 C C . HIS A 1 87 ? -27.302 -11.920 35.119 1.00 37.69 87 HIS A C 1
ATOM 664 O O . HIS A 1 87 ? -28.059 -12.588 34.425 1.00 37.69 87 HIS A O 1
ATOM 670 N N . SER A 1 88 ? -26.450 -12.487 35.976 1.00 39.28 88 SER A N 1
ATOM 671 C CA . SER A 1 88 ? -26.864 -13.465 37.002 1.00 39.28 88 SER A CA 1
ATOM 672 C C . SER A 1 88 ? -25.652 -13.973 37.786 1.00 39.28 88 SER A C 1
ATOM 674 O O . SER A 1 88 ? -25.237 -15.122 37.688 1.00 39.28 88 SER A O 1
ATOM 676 N N . VAL A 1 89 ? -25.096 -13.112 38.638 1.00 38.84 89 VAL A N 1
ATOM 677 C CA . VAL A 1 89 ? -24.378 -13.593 39.821 1.00 38.84 89 VAL A CA 1
ATOM 678 C C . VAL A 1 89 ? -25.188 -13.147 41.027 1.00 38.84 89 VAL A C 1
ATOM 680 O O . VAL A 1 89 ? -25.406 -11.960 41.249 1.00 38.84 89 VAL A O 1
ATOM 683 N N . THR A 1 90 ? -25.714 -14.143 41.733 1.00 39.22 90 THR A N 1
ATOM 684 C CA . THR A 1 90 ? -26.412 -14.085 43.020 1.00 39.22 90 THR A CA 1
ATOM 685 C C . THR A 1 90 ? -25.954 -12.904 43.878 1.00 39.22 90 THR A C 1
ATOM 687 O O . THR A 1 90 ? -24.797 -12.841 44.290 1.00 39.22 90 THR A O 1
ATOM 690 N N . GLN A 1 91 ? -26.871 -11.972 44.153 1.00 37.56 91 GLN A N 1
ATOM 691 C CA . GLN A 1 91 ? -26.631 -10.855 45.061 1.00 37.56 91 GLN A CA 1
ATOM 692 C C . GLN A 1 91 ? -26.442 -11.380 46.490 1.00 37.56 91 GLN A C 1
ATOM 694 O O . GLN A 1 91 ? -27.388 -11.843 47.126 1.00 37.56 91 GLN A O 1
ATOM 699 N N . SER A 1 92 ? -25.219 -11.275 47.006 1.00 37.19 92 SER A N 1
ATOM 700 C CA . SER A 1 92 ? -24.959 -11.278 48.446 1.00 37.19 92 SER A CA 1
ATOM 701 C C . SER A 1 92 ? -25.445 -9.943 49.031 1.00 37.19 92 SER A C 1
ATOM 703 O O . SER A 1 92 ? -25.062 -8.892 48.511 1.00 37.19 92 SER A O 1
ATOM 705 N N . PRO A 1 93 ? -26.271 -9.925 50.092 1.00 43.97 93 PRO A N 1
ATOM 706 C CA . PRO A 1 93 ? -26.716 -8.680 50.696 1.00 43.97 93 PRO A CA 1
ATOM 707 C C . PRO A 1 93 ? -25.586 -8.106 51.563 1.00 43.97 93 PRO A C 1
ATOM 709 O O . PRO A 1 93 ? -24.997 -8.823 52.367 1.00 43.97 93 PRO A O 1
ATOM 712 N N . ASN A 1 94 ? -25.331 -6.803 51.423 1.00 47.41 94 ASN A N 1
ATOM 713 C CA . ASN A 1 94 ? -24.359 -5.980 52.164 1.00 47.41 94 ASN A CA 1
ATOM 714 C C . ASN A 1 94 ? -22.910 -5.940 51.655 1.00 47.41 94 ASN A C 1
ATOM 716 O O . ASN A 1 94 ? -21.976 -6.305 52.361 1.00 47.41 94 ASN A O 1
ATOM 720 N N . LEU A 1 95 ? -22.713 -5.298 50.504 1.00 43.09 95 LEU A N 1
ATOM 721 C CA . LEU A 1 95 ? -21.670 -4.277 50.359 1.00 43.09 95 LEU A CA 1
ATOM 722 C C . LEU A 1 95 ? -22.236 -3.153 49.485 1.00 43.09 95 LEU A C 1
ATOM 724 O O . LEU A 1 95 ? -22.388 -3.314 48.279 1.00 43.09 95 LEU A O 1
ATOM 728 N N . GLN A 1 96 ? -22.573 -2.010 50.085 1.00 43.28 96 GLN A N 1
ATOM 729 C CA . GLN A 1 96 ? -22.767 -0.777 49.324 1.00 43.28 96 GLN A CA 1
ATOM 730 C C . GLN A 1 96 ? -21.396 -0.326 48.827 1.00 43.28 96 GLN A C 1
ATOM 732 O O . GLN A 1 96 ? -20.658 0.370 49.524 1.00 43.28 96 GLN A O 1
ATOM 737 N N . SER A 1 97 ? -21.034 -0.772 47.627 1.00 46.56 97 SER A N 1
ATOM 738 C CA . SER A 1 97 ? -19.947 -0.168 46.870 1.00 46.56 97 SER A CA 1
ATOM 739 C C . SER A 1 97 ? -20.284 1.314 46.673 1.00 46.56 97 SER A C 1
ATOM 741 O O . SER A 1 97 ? -21.416 1.625 46.292 1.00 46.56 97 SER A O 1
ATOM 743 N N . PRO A 1 98 ? -19.360 2.250 46.955 1.00 45.25 98 PRO A N 1
ATOM 744 C CA . PRO A 1 98 ? -19.603 3.647 46.641 1.00 45.25 98 PRO A CA 1
ATOM 745 C C . PRO A 1 98 ? -19.879 3.746 45.140 1.00 45.25 98 PRO A C 1
ATOM 747 O O . PRO A 1 98 ? -19.178 3.114 44.351 1.00 45.25 98 PRO A O 1
ATOM 750 N N . ASN A 1 99 ? -20.905 4.514 44.761 1.00 50.03 99 ASN A N 1
ATOM 751 C CA . ASN A 1 99 ? -21.157 4.908 43.377 1.00 50.03 99 ASN A CA 1
ATOM 752 C C . ASN A 1 99 ? -19.897 5.605 42.841 1.00 50.03 99 ASN A C 1
ATOM 754 O O . ASN A 1 99 ? -19.765 6.825 42.954 1.00 50.03 99 ASN A O 1
ATOM 758 N N . LEU A 1 100 ? -18.943 4.844 42.298 1.00 44.34 100 LEU A N 1
ATOM 759 C CA . LEU A 1 100 ? -17.914 5.419 41.452 1.00 44.34 100 LEU A CA 1
ATOM 760 C C . LEU A 1 100 ? -18.643 5.943 40.211 1.00 44.34 100 LEU A C 1
ATOM 762 O O . LEU A 1 100 ? -19.432 5.199 39.623 1.00 44.34 100 LEU A O 1
ATOM 766 N N . PRO A 1 101 ? -18.426 7.205 39.810 1.00 47.00 101 PRO A N 1
ATOM 767 C CA . PRO A 1 101 ? -18.963 7.686 38.549 1.00 47.00 101 PRO A CA 1
ATOM 768 C C . PRO A 1 101 ? -18.497 6.741 37.440 1.00 47.00 101 PRO A C 1
ATOM 770 O O . PRO A 1 101 ? -17.320 6.374 37.402 1.00 47.00 101 PRO A O 1
ATOM 773 N N . ILE A 1 102 ? -19.429 6.341 36.567 1.00 55.16 102 ILE A N 1
ATOM 774 C CA . ILE A 1 102 ? -19.139 5.586 35.342 1.00 55.16 102 ILE A CA 1
ATOM 775 C C . ILE A 1 102 ? -17.913 6.239 34.705 1.00 55.16 102 ILE A C 1
ATOM 777 O O . ILE A 1 102 ? -17.928 7.441 34.424 1.00 55.16 102 ILE A O 1
ATOM 781 N N . SER A 1 103 ? -16.831 5.469 34.587 1.00 50.91 103 SER A N 1
ATOM 782 C CA . SER A 1 103 ? -15.524 5.966 34.173 1.00 50.91 103 SER A CA 1
ATOM 783 C C . SER A 1 103 ? -15.657 6.797 32.894 1.00 50.91 103 SER A C 1
ATOM 785 O O . SER A 1 103 ? -16.009 6.281 31.836 1.00 50.91 103 SER A O 1
ATOM 787 N N . GLN A 1 104 ? -15.383 8.101 32.987 1.00 58.59 104 GLN A N 1
ATOM 788 C CA . GLN A 1 104 ? -15.392 9.023 31.844 1.00 58.59 104 GLN A CA 1
ATOM 789 C C . GLN A 1 104 ? -14.169 8.843 30.927 1.00 58.59 104 GLN A C 1
ATOM 791 O O . GLN A 1 104 ? -13.939 9.665 30.038 1.00 58.59 104 GLN A O 1
ATOM 796 N N . SER A 1 105 ? -13.356 7.802 31.134 1.00 58.00 105 SER A N 1
ATOM 797 C CA . SER A 1 105 ? -12.194 7.531 30.294 1.00 58.00 105 SER A CA 1
ATOM 798 C C . SER A 1 105 ? -12.618 7.332 28.831 1.00 58.00 105 SER A C 1
ATOM 800 O O . SER A 1 105 ? -13.624 6.669 28.561 1.00 58.00 105 SER A O 1
ATOM 802 N N . PRO A 1 106 ? -11.891 7.920 27.862 1.00 61.22 106 PRO A N 1
ATOM 803 C CA . PRO A 1 106 ? -12.176 7.687 26.455 1.00 61.22 106 PRO A CA 1
ATOM 804 C C . PRO A 1 106 ? -12.029 6.186 26.144 1.00 61.22 106 PRO A C 1
ATOM 806 O O . PRO A 1 106 ? -11.127 5.547 26.693 1.00 61.22 106 PRO A O 1
ATOM 809 N N . PRO A 1 107 ? -12.890 5.613 25.282 1.00 70.00 107 PRO A N 1
ATOM 810 C CA . PRO A 1 107 ? -12.770 4.215 24.896 1.00 70.00 107 PRO A CA 1
ATOM 811 C C . PRO A 1 107 ? -11.401 3.929 24.271 1.00 70.00 107 PRO A C 1
ATOM 813 O O . PRO A 1 107 ? -10.785 4.799 23.645 1.00 70.00 107 PRO A O 1
ATOM 816 N N . LEU A 1 108 ? -10.923 2.698 24.446 1.00 83.56 108 LEU A N 1
ATOM 817 C CA . LEU A 1 108 ? -9.609 2.295 23.958 1.00 83.56 108 LEU A CA 1
ATOM 818 C C . LEU A 1 108 ? -9.534 2.377 22.419 1.00 83.56 108 LEU A C 1
ATOM 820 O O . LEU A 1 108 ? -10.546 2.205 21.729 1.00 83.56 108 LEU A O 1
ATOM 824 N N . PRO A 1 109 ? -8.340 2.636 21.858 1.00 90.81 109 PRO A N 1
ATOM 825 C CA . PRO A 1 109 ? -8.108 2.512 20.426 1.00 90.81 109 PRO A CA 1
ATOM 826 C C . PRO A 1 109 ? -8.428 1.102 19.908 1.00 90.81 109 PRO A C 1
ATOM 828 O O . PRO A 1 109 ? -8.104 0.109 20.557 1.00 90.81 109 PRO A O 1
ATOM 831 N N . LEU A 1 110 ? -9.005 1.017 18.709 1.00 92.06 110 LEU A N 1
ATOM 832 C CA . LEU A 1 110 ? -9.273 -0.241 18.011 1.00 92.06 110 LEU A CA 1
ATOM 833 C C . LEU A 1 110 ? -8.100 -0.632 17.111 1.00 92.06 110 LEU A C 1
ATOM 835 O O . LEU A 1 110 ? -7.405 0.232 16.564 1.00 92.06 110 LEU A O 1
ATOM 839 N N . LEU A 1 111 ? -7.936 -1.938 16.898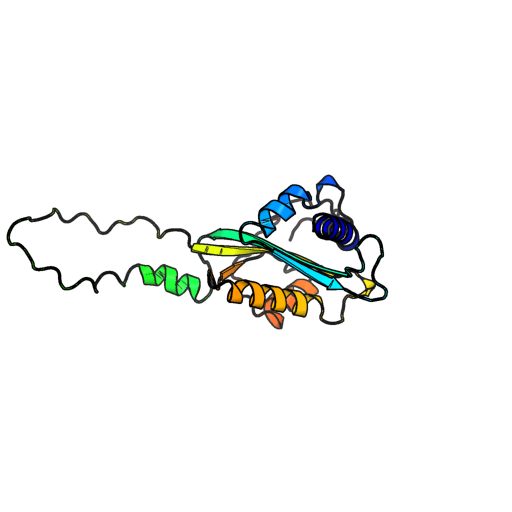 1.00 94.81 111 LEU A N 1
ATOM 840 C CA . LEU A 1 111 ? -7.044 -2.476 15.877 1.00 94.81 111 LEU A CA 1
ATOM 841 C C . LEU A 1 111 ? -7.528 -2.076 14.478 1.00 94.81 111 LEU A C 1
ATOM 843 O O . LEU A 1 111 ? -8.692 -2.265 14.116 1.00 94.81 111 LEU A O 1
ATOM 847 N N . LYS A 1 112 ? -6.599 -1.570 13.671 1.00 96.00 112 LYS A N 1
ATOM 848 C CA . LYS A 1 112 ? -6.796 -1.243 12.260 1.00 96.00 112 LYS A CA 1
ATOM 849 C C . LYS A 1 112 ? -5.616 -1.706 11.425 1.00 96.00 112 LYS A C 1
ATOM 851 O O . LYS A 1 112 ? -4.518 -1.899 11.942 1.00 96.00 112 LYS A O 1
ATOM 856 N N . MET A 1 113 ? -5.820 -1.764 10.117 1.00 97.75 113 MET A N 1
ATOM 857 C CA . MET A 1 113 ? -4.734 -1.864 9.149 1.00 97.75 113 MET A CA 1
ATOM 858 C C . MET A 1 113 ? -4.463 -0.497 8.518 1.00 97.75 113 MET A C 1
ATOM 860 O O . MET A 1 113 ? -5.358 0.178 8.005 1.00 97.75 113 MET A O 1
ATOM 864 N N . CYS A 1 114 ? -3.210 -0.066 8.561 1.00 97.31 114 CYS A N 1
ATOM 865 C CA . CYS A 1 114 ? -2.723 1.129 7.892 1.00 97.31 114 CYS A CA 1
ATOM 866 C C . CYS A 1 114 ? -2.247 0.738 6.493 1.00 97.31 114 CYS A C 1
ATOM 868 O O . CYS A 1 114 ? -1.168 0.166 6.346 1.00 97.31 114 CYS A O 1
ATOM 870 N N . SER A 1 115 ? -3.041 1.035 5.462 1.00 97.06 115 SER A N 1
ATOM 871 C CA . SER A 1 115 ? -2.569 0.891 4.084 1.00 97.06 115 SER A CA 1
ATOM 872 C C . SER A 1 115 ? -1.593 2.023 3.792 1.00 97.06 115 SER A C 1
ATOM 874 O O . SER A 1 115 ? -1.986 3.185 3.792 1.00 97.06 115 SER A O 1
ATOM 876 N N . HIS A 1 116 ? -0.334 1.674 3.549 1.00 93.56 116 HIS A N 1
ATOM 877 C CA . HIS A 1 116 ? 0.754 2.640 3.469 1.00 93.56 116 HIS A CA 1
ATOM 878 C C . HIS A 1 116 ? 1.096 3.016 2.033 1.00 93.56 116 HIS A C 1
ATOM 880 O O . HIS A 1 116 ? 1.135 4.197 1.711 1.00 93.56 116 HIS A O 1
ATOM 886 N N . MET A 1 117 ? 1.292 2.017 1.172 1.00 93.44 117 MET A N 1
ATOM 887 C CA . MET A 1 117 ? 1.691 2.232 -0.217 1.00 93.44 117 MET A CA 1
ATOM 888 C C . MET A 1 117 ? 0.808 1.431 -1.153 1.00 93.44 117 MET A C 1
ATOM 890 O O . MET A 1 117 ? 0.428 0.304 -0.837 1.00 93.44 117 MET A O 1
ATOM 894 N N . ALA A 1 118 ? 0.504 2.015 -2.307 1.00 94.38 118 ALA A N 1
ATOM 895 C CA . ALA A 1 118 ? -0.103 1.335 -3.436 1.00 94.38 118 ALA A CA 1
ATOM 896 C C . ALA A 1 118 ? 0.347 2.035 -4.716 1.00 94.38 118 ALA A C 1
ATOM 898 O O . ALA A 1 118 ? 0.159 3.242 -4.858 1.00 94.38 118 ALA A O 1
ATOM 899 N N . GLY A 1 119 ? 0.938 1.283 -5.637 1.00 93.50 119 GLY A N 1
ATOM 900 C CA . GLY A 1 119 ? 1.538 1.855 -6.834 1.00 93.50 119 GLY A CA 1
ATOM 901 C C . GLY A 1 119 ? 1.630 0.844 -7.960 1.00 93.50 119 GLY A C 1
ATOM 902 O O . GLY A 1 119 ? 1.637 -0.364 -7.733 1.00 93.50 119 GLY A O 1
ATOM 903 N N . VAL A 1 120 ? 1.665 1.355 -9.185 1.00 96.12 120 VAL A N 1
ATOM 904 C CA . VAL A 1 120 ? 1.800 0.574 -10.416 1.00 96.12 120 VAL A CA 1
ATOM 905 C C . VAL A 1 120 ? 2.771 1.321 -11.317 1.00 96.12 120 VAL A C 1
ATOM 907 O O . VAL A 1 120 ? 2.656 2.542 -11.456 1.00 96.12 120 VAL A O 1
ATOM 910 N N . LEU A 1 121 ? 3.706 0.599 -11.929 1.00 95.75 121 LEU A N 1
ATOM 911 C CA . LEU A 1 121 ? 4.648 1.155 -12.894 1.00 95.75 121 LEU A CA 1
ATOM 912 C C . LEU A 1 121 ? 3.914 1.875 -14.036 1.00 95.75 121 LEU A C 1
ATOM 914 O O . LEU A 1 121 ? 2.896 1.357 -14.506 1.00 95.75 121 LEU A O 1
ATOM 918 N N . PRO A 1 122 ? 4.428 3.017 -14.539 1.00 93.12 122 PRO A N 1
ATOM 919 C CA . PRO A 1 122 ? 3.740 3.834 -15.541 1.00 93.12 122 PRO A CA 1
ATOM 920 C C . PRO A 1 122 ? 3.217 3.065 -16.762 1.00 93.12 122 PRO A C 1
ATOM 922 O O . PRO A 1 122 ? 2.074 3.277 -17.161 1.00 93.12 122 PRO A O 1
ATOM 925 N N . ALA A 1 123 ? 3.995 2.124 -17.311 1.00 95.44 123 ALA A N 1
ATOM 926 C CA . ALA A 1 123 ? 3.603 1.356 -18.498 1.00 95.44 123 ALA A CA 1
ATOM 927 C C . ALA A 1 123 ? 2.413 0.398 -18.268 1.00 95.44 123 ALA A C 1
ATOM 929 O O . ALA A 1 123 ? 1.720 0.050 -19.220 1.00 95.44 123 ALA A O 1
ATOM 930 N N . TRP A 1 124 ? 2.112 0.034 -17.015 1.00 96.12 124 TRP A N 1
ATOM 931 C CA . TRP A 1 124 ? 0.990 -0.845 -16.655 1.00 96.12 124 TRP A CA 1
ATOM 932 C C . TRP A 1 124 ? -0.196 -0.087 -16.031 1.00 96.12 124 TRP A C 1
ATOM 934 O O . TRP A 1 124 ? -1.229 -0.683 -15.702 1.00 96.12 124 TRP A O 1
ATOM 944 N N . GLN A 1 125 ? -0.115 1.241 -15.896 1.00 93.69 125 GLN A N 1
ATOM 945 C CA . GLN A 1 125 ? -1.224 2.063 -15.402 1.00 93.69 125 GLN A CA 1
ATOM 946 C C . GLN A 1 125 ? -2.400 2.105 -16.393 1.00 93.69 125 GLN A C 1
ATOM 948 O O . GLN A 1 125 ? -2.278 1.767 -17.562 1.00 93.69 125 GLN A O 1
ATOM 953 N N . GLY A 1 126 ? -3.588 2.495 -15.918 1.00 90.69 126 GLY A N 1
ATOM 954 C CA . GLY A 1 126 ? -4.797 2.589 -16.755 1.00 90.69 126 GLY A CA 1
ATOM 955 C C . GLY A 1 126 ? -5.564 1.274 -16.959 1.00 90.69 126 GLY A C 1
ATOM 956 O O . GLY A 1 126 ? -6.738 1.315 -17.314 1.00 90.69 126 GLY A O 1
ATOM 957 N N . HIS A 1 127 ? -4.978 0.124 -16.613 1.00 91.56 127 HIS A N 1
ATOM 958 C CA . HIS A 1 127 ? -5.590 -1.208 -16.779 1.00 91.56 127 HIS A CA 1
ATOM 959 C C . HIS A 1 127 ? -6.379 -1.701 -15.550 1.00 91.56 127 HIS A C 1
ATOM 961 O O . HIS A 1 127 ? -6.782 -2.857 -15.465 1.00 91.56 127 HIS A O 1
ATOM 967 N N . GLY A 1 128 ? -6.598 -0.834 -14.557 1.00 93.38 128 GLY A N 1
ATOM 968 C CA . GLY A 1 128 ? -7.346 -1.171 -13.339 1.00 93.38 128 GLY A CA 1
ATOM 969 C C . GLY A 1 128 ? -6.555 -1.930 -12.266 1.00 93.38 128 GLY A C 1
ATOM 970 O O . GLY A 1 128 ? -7.120 -2.205 -11.208 1.00 93.38 128 GLY A O 1
ATOM 971 N N . LEU A 1 129 ? -5.260 -2.195 -12.478 1.00 95.56 129 LEU A N 1
ATOM 972 C CA . LEU A 1 129 ? -4.396 -2.926 -11.538 1.00 95.56 129 LEU A CA 1
ATOM 973 C C . LEU A 1 129 ? -4.393 -2.333 -10.124 1.00 95.56 129 LEU A C 1
ATOM 975 O O . LEU A 1 129 ? -4.518 -3.073 -9.156 1.00 95.56 129 LEU A O 1
ATOM 979 N N . GLY A 1 130 ? -4.342 -1.004 -9.985 1.00 94.44 130 GLY A N 1
ATOM 980 C CA . GLY A 1 130 ? -4.374 -0.361 -8.666 1.00 94.44 130 GLY A CA 1
ATOM 981 C C . GLY A 1 130 ? -5.642 -0.689 -7.865 1.00 94.44 130 GLY A C 1
ATOM 982 O O . GLY A 1 130 ? -5.573 -0.935 -6.666 1.00 94.44 130 GLY A O 1
ATOM 983 N N . ALA A 1 131 ? -6.803 -0.765 -8.525 1.00 95.62 131 ALA A N 1
ATOM 984 C CA . ALA A 1 131 ? -8.044 -1.164 -7.862 1.00 95.62 131 ALA A CA 1
ATOM 985 C C . ALA A 1 131 ? -8.027 -2.654 -7.489 1.00 95.62 131 ALA A C 1
ATOM 987 O O . ALA A 1 131 ? -8.436 -3.002 -6.385 1.00 95.62 131 ALA A O 1
ATOM 988 N N . GLN A 1 132 ? -7.514 -3.517 -8.371 1.00 97.44 132 GLN A N 1
ATOM 989 C CA . GLN A 1 132 ? -7.394 -4.953 -8.103 1.00 97.44 132 GLN A CA 1
ATOM 990 C C . GLN A 1 132 ? -6.463 -5.234 -6.917 1.00 97.44 132 GLN A C 1
ATOM 992 O O . GLN A 1 132 ? -6.842 -5.975 -6.017 1.00 97.44 132 GLN A O 1
ATOM 997 N N . LEU A 1 133 ? -5.302 -4.574 -6.853 1.00 98.12 133 LEU A N 1
ATOM 998 C CA . LEU A 1 133 ? -4.369 -4.668 -5.725 1.00 98.12 133 LEU A CA 1
ATOM 999 C C . LEU A 1 133 ? -5.037 -4.266 -4.404 1.00 98.12 133 LEU A C 1
ATOM 1001 O O . LEU A 1 133 ? -4.917 -4.968 -3.403 1.00 98.12 133 LEU A O 1
ATOM 1005 N N . LYS A 1 134 ? -5.792 -3.163 -4.396 1.00 97.81 134 LYS A N 1
ATOM 1006 C CA . LYS A 1 134 ? -6.496 -2.681 -3.198 1.00 97.81 134 LYS A CA 1
ATOM 1007 C C . LYS A 1 134 ? -7.633 -3.608 -2.762 1.00 97.81 134 LYS A C 1
ATOM 1009 O O . LYS A 1 134 ? -7.845 -3.772 -1.562 1.00 97.81 134 LYS A O 1
ATOM 1014 N N . LEU A 1 135 ? -8.342 -4.226 -3.705 1.00 97.38 135 LEU A N 1
ATOM 1015 C CA . LEU A 1 135 ? -9.351 -5.242 -3.398 1.00 97.38 135 LEU A CA 1
ATOM 1016 C C . LEU A 1 135 ? -8.702 -6.521 -2.855 1.00 97.38 135 LEU A C 1
ATOM 1018 O O . LEU A 1 135 ? -9.137 -7.014 -1.822 1.00 97.38 135 LEU A O 1
ATOM 1022 N N . ALA A 1 136 ? -7.600 -6.982 -3.450 1.00 98.19 136 ALA A N 1
ATOM 1023 C CA . ALA A 1 136 ? -6.840 -8.123 -2.940 1.00 98.19 136 ALA A CA 1
ATOM 1024 C C . ALA A 1 136 ? -6.293 -7.866 -1.523 1.00 98.19 136 ALA A C 1
ATOM 1026 O O . ALA A 1 136 ? -6.363 -8.739 -0.657 1.00 98.19 136 ALA A O 1
ATOM 1027 N N . GLN A 1 137 ? -5.812 -6.647 -1.249 1.00 98.31 137 GLN A N 1
ATOM 1028 C CA . GLN A 1 137 ? -5.439 -6.216 0.100 1.00 98.31 137 GLN A CA 1
ATOM 1029 C C . GLN A 1 137 ? -6.630 -6.286 1.060 1.00 98.31 137 GLN A C 1
ATOM 1031 O O . GLN A 1 137 ? -6.495 -6.840 2.148 1.00 98.31 137 GLN A O 1
ATOM 1036 N N . ARG A 1 138 ? -7.789 -5.731 0.679 1.00 97.25 138 ARG A N 1
ATOM 1037 C CA . ARG A 1 138 ? -9.013 -5.793 1.491 1.00 97.25 138 ARG A CA 1
ATOM 1038 C C . ARG A 1 138 ? -9.375 -7.237 1.817 1.00 97.25 138 ARG A C 1
ATOM 1040 O O . ARG A 1 138 ? -9.600 -7.545 2.981 1.00 97.25 138 ARG A O 1
ATOM 1047 N N . ASP A 1 139 ? -9.417 -8.101 0.813 1.00 98.00 139 ASP A N 1
ATOM 1048 C CA . ASP A 1 139 ? -9.845 -9.487 0.981 1.00 98.00 139 ASP A CA 1
ATOM 1049 C C . ASP A 1 139 ? -8.853 -10.263 1.861 1.00 98.00 139 ASP A C 1
ATOM 1051 O O . ASP A 1 139 ? -9.267 -11.008 2.746 1.00 98.00 139 ASP A O 1
ATOM 1055 N N . THR A 1 140 ? -7.550 -9.993 1.718 1.00 97.75 140 THR A N 1
ATOM 1056 C CA . THR A 1 140 ? -6.504 -10.554 2.588 1.00 97.75 140 THR A CA 1
ATOM 1057 C C . THR A 1 140 ? -6.661 -10.096 4.037 1.00 97.75 140 THR A C 1
ATOM 1059 O O . THR A 1 140 ? -6.588 -10.915 4.947 1.00 97.75 140 THR A O 1
ATOM 1062 N N . ILE A 1 141 ? -6.906 -8.804 4.272 1.00 97.25 141 ILE A N 1
ATOM 1063 C CA . ILE A 1 141 ? -7.109 -8.259 5.623 1.00 97.25 141 ILE A CA 1
ATOM 1064 C C . ILE A 1 141 ? -8.369 -8.851 6.262 1.00 97.25 141 ILE A C 1
ATOM 1066 O O . ILE A 1 141 ? -8.334 -9.262 7.419 1.00 97.25 141 ILE A O 1
ATOM 1070 N N . LEU A 1 142 ? -9.471 -8.942 5.515 1.00 96.88 142 LEU A N 1
ATOM 1071 C CA . LEU A 1 142 ? -10.712 -9.537 6.013 1.00 96.88 142 LEU A CA 1
ATOM 1072 C C . LEU A 1 142 ? -10.532 -11.023 6.346 1.00 96.88 142 LEU A C 1
ATOM 1074 O O . LEU A 1 142 ? -11.036 -11.478 7.371 1.00 96.88 142 LEU A O 1
ATOM 1078 N N . ALA A 1 143 ? -9.771 -11.762 5.535 1.00 97.12 143 ALA A N 1
ATOM 1079 C CA . ALA A 1 143 ? -9.472 -13.172 5.778 1.00 97.12 143 ALA A CA 1
ATOM 1080 C C . ALA A 1 143 ? -8.657 -13.413 7.062 1.00 97.12 143 ALA A C 1
ATOM 1082 O O . ALA A 1 143 ? -8.741 -14.496 7.635 1.00 97.12 143 ALA A O 1
ATOM 1083 N N . GLN A 1 144 ? -7.910 -12.416 7.554 1.00 94.31 144 GLN A N 1
ATOM 1084 C CA . GLN A 1 144 ? -7.226 -12.515 8.849 1.00 94.31 144 GLN A CA 1
ATOM 1085 C C . GLN A 1 144 ? -8.204 -12.534 10.036 1.00 94.31 144 GLN A C 1
ATOM 1087 O O . GLN A 1 144 ? -7.819 -12.939 11.129 1.00 94.31 144 GLN A O 1
ATOM 1092 N N . GLY A 1 145 ? -9.445 -12.060 9.862 1.00 94.75 145 GLY A N 1
ATOM 1093 C CA . GLY A 1 145 ? -10.485 -12.080 10.898 1.00 94.75 145 GLY A CA 1
ATOM 1094 C C . GLY A 1 145 ? -10.241 -11.157 12.100 1.00 94.75 145 GLY A C 1
ATOM 1095 O O . GLY A 1 145 ? -11.011 -11.191 13.054 1.00 94.75 145 GLY A O 1
ATOM 1096 N N . MET A 1 146 ? -9.190 -10.330 12.072 1.00 92.75 146 MET A N 1
ATOM 1097 C CA . MET A 1 146 ? -8.800 -9.483 13.207 1.00 92.75 146 MET A CA 1
ATOM 1098 C C . MET A 1 146 ? -9.490 -8.115 13.217 1.00 92.75 146 MET A C 1
ATOM 1100 O O . MET A 1 146 ? -9.746 -7.551 14.277 1.00 92.75 146 MET A O 1
ATOM 1104 N N . THR A 1 147 ? -9.738 -7.538 12.041 1.00 93.75 147 THR A N 1
ATOM 1105 C CA . THR A 1 147 ? -10.371 -6.224 11.897 1.00 93.75 147 THR A CA 1
ATOM 1106 C C . THR A 1 147 ? -10.937 -6.062 10.490 1.00 93.75 147 THR A C 1
ATOM 1108 O O . THR A 1 147 ? -10.386 -6.581 9.521 1.00 93.75 147 THR A O 1
ATOM 1111 N N . ASN A 1 148 ? -12.023 -5.305 10.366 1.00 93.31 148 ASN A N 1
ATOM 1112 C CA . ASN A 1 148 ? -12.557 -4.833 9.086 1.00 93.31 148 ASN A CA 1
ATOM 1113 C C . ASN A 1 148 ? -12.154 -3.371 8.803 1.00 93.31 148 ASN A C 1
ATOM 1115 O O . ASN A 1 148 ? -12.603 -2.778 7.820 1.00 93.31 148 ASN A O 1
ATOM 1119 N N . TRP A 1 149 ? -11.336 -2.764 9.673 1.00 95.19 149 TRP A N 1
ATOM 1120 C CA . TRP A 1 149 ? -10.985 -1.356 9.596 1.00 95.19 149 TRP A CA 1
ATOM 1121 C C . TRP A 1 149 ? -9.642 -1.145 8.901 1.00 95.19 149 TRP A C 1
ATOM 1123 O O . TRP A 1 149 ? -8.585 -1.484 9.434 1.00 95.19 149 TRP A O 1
ATOM 1133 N N . VAL A 1 150 ? -9.678 -0.500 7.735 1.00 95.94 150 VAL A N 1
ATOM 1134 C CA . VAL A 1 150 ? -8.480 -0.051 7.017 1.00 95.94 150 VAL A CA 1
ATOM 1135 C C . VAL A 1 150 ? -8.490 1.471 6.906 1.00 95.94 150 VAL A C 1
ATOM 1137 O O . VAL A 1 150 ? -9.524 2.072 6.623 1.00 95.94 150 VAL A O 1
ATOM 1140 N N . SER A 1 151 ? -7.338 2.104 7.120 1.00 95.44 151 SER A N 1
ATOM 1141 C CA . SER A 1 151 ? -7.157 3.552 6.961 1.00 95.44 151 SER A CA 1
ATOM 1142 C C . SER A 1 151 ? -5.928 3.861 6.116 1.00 95.44 151 SER A C 1
ATOM 1144 O O . SER A 1 151 ? -4.928 3.149 6.223 1.00 95.44 151 SER A O 1
AT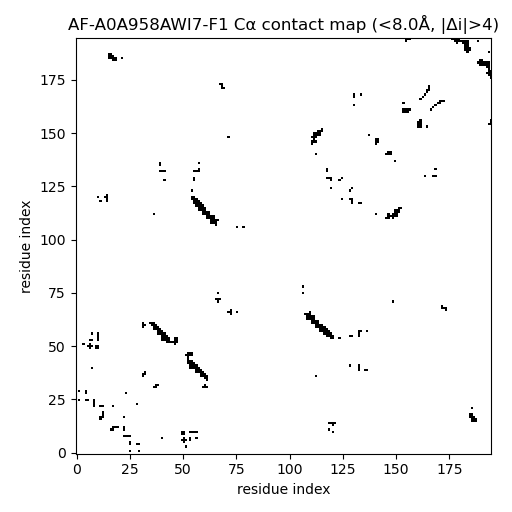OM 1146 N N . TRP A 1 152 ? -5.989 4.926 5.324 1.00 94.81 152 TRP A N 1
ATOM 1147 C CA . TRP A 1 152 ? -4.869 5.456 4.549 1.00 94.81 152 TRP A CA 1
ATOM 1148 C C . TRP A 1 152 ? -5.093 6.935 4.234 1.00 94.81 152 TRP A C 1
ATOM 1150 O O . TRP A 1 152 ? -6.204 7.449 4.378 1.00 94.81 152 TRP A O 1
ATOM 1160 N N . THR A 1 153 ? -4.029 7.607 3.818 1.00 92.19 153 THR A N 1
ATOM 1161 C CA . THR A 1 153 ? -4.040 8.962 3.261 1.00 92.19 153 THR A CA 1
ATOM 1162 C C . THR A 1 153 ? -3.981 8.880 1.737 1.00 92.19 153 THR A C 1
ATOM 1164 O O . THR A 1 153 ? -3.528 7.885 1.169 1.00 92.19 153 THR A O 1
ATOM 1167 N N . TYR A 1 154 ? -4.483 9.905 1.060 1.00 90.50 154 TYR A N 1
ATOM 1168 C CA . TYR A 1 154 ? -4.315 10.081 -0.378 1.00 90.50 154 TYR A CA 1
ATOM 1169 C C . TYR A 1 154 ? -4.386 11.572 -0.694 1.00 90.50 154 TYR A C 1
ATOM 1171 O O . TYR A 1 154 ? -5.115 12.285 -0.009 1.00 90.50 154 TYR A O 1
ATOM 1179 N N . ASP A 1 155 ? -3.688 12.004 -1.743 1.00 87.94 155 ASP A N 1
ATOM 1180 C CA . ASP A 1 155 ? -3.805 13.364 -2.271 1.00 87.94 155 ASP A CA 1
ATOM 1181 C C . ASP A 1 155 ? -5.146 13.517 -3.031 1.00 87.94 155 ASP A C 1
ATOM 1183 O O . ASP A 1 155 ? -5.354 12.838 -4.050 1.00 87.94 155 ASP A O 1
ATOM 1187 N N . PRO A 1 156 ? -6.079 14.370 -2.559 1.00 87.81 156 PRO A N 1
ATOM 1188 C CA . PRO A 1 156 ? -7.358 14.611 -3.215 1.00 87.81 156 PRO A CA 1
ATOM 1189 C C . PRO A 1 156 ? -7.273 15.551 -4.424 1.00 87.81 156 PRO A C 1
ATOM 1191 O O . PRO A 1 156 ? -8.192 15.550 -5.248 1.00 87.81 156 PRO A O 1
ATOM 1194 N N . LEU A 1 157 ? -6.205 16.339 -4.550 1.00 87.44 157 LEU A N 1
ATOM 1195 C CA . LEU A 1 157 ? -5.952 17.229 -5.682 1.00 87.44 157 LEU A CA 1
ATOM 1196 C C . LEU A 1 157 ? -5.465 16.439 -6.903 1.00 87.44 157 LEU A C 1
ATOM 1198 O O . LEU A 1 157 ? -5.741 16.821 -8.045 1.00 87.44 157 LEU A O 1
ATOM 1202 N N . PHE A 1 158 ? -4.860 15.268 -6.690 1.00 85.25 158 PHE A N 1
ATOM 1203 C CA . PHE A 1 158 ? -4.573 14.330 -7.767 1.00 85.25 158 PHE A CA 1
ATOM 1204 C C . PHE A 1 158 ? -5.829 13.544 -8.184 1.00 85.25 158 PHE A C 1
ATOM 1206 O O . PHE A 1 158 ? -6.233 12.555 -7.566 1.00 85.25 158 PHE A O 1
ATOM 1213 N N . ARG A 1 159 ? -6.459 13.958 -9.295 1.00 87.00 159 ARG A N 1
ATOM 1214 C CA . ARG A 1 159 ? -7.751 13.422 -9.780 1.00 87.00 159 ARG A CA 1
ATOM 1215 C C . ARG A 1 159 ? -7.818 11.893 -9.823 1.00 87.00 159 ARG A C 1
ATOM 1217 O O . ARG A 1 159 ? -8.850 11.315 -9.478 1.00 87.00 159 ARG A O 1
ATOM 1224 N N . THR A 1 160 ? -6.751 11.233 -10.268 1.00 86.12 160 THR A N 1
ATOM 1225 C CA . THR A 1 160 ? -6.703 9.767 -10.368 1.00 86.12 160 THR A CA 1
ATOM 1226 C C . THR A 1 160 ? -6.790 9.113 -8.988 1.00 86.12 160 THR A C 1
ATOM 1228 O O . THR A 1 160 ? -7.543 8.150 -8.826 1.00 86.12 160 THR A O 1
ATOM 1231 N N . ASN A 1 161 ? -6.126 9.687 -7.978 1.00 87.75 161 ASN A N 1
ATOM 1232 C CA . ASN A 1 161 ? -6.216 9.231 -6.591 1.00 87.75 161 ASN A CA 1
ATOM 1233 C C . ASN A 1 161 ? -7.614 9.468 -6.020 1.00 87.75 161 ASN A C 1
ATOM 1235 O O . ASN A 1 161 ? -8.181 8.555 -5.421 1.00 87.75 161 ASN A O 1
ATOM 1239 N N . ALA A 1 162 ? -8.213 10.639 -6.249 1.00 90.62 162 ALA A N 1
ATOM 1240 C CA . ALA A 1 162 ? -9.573 10.919 -5.785 1.00 90.62 162 ALA A CA 1
ATOM 1241 C C . ALA A 1 162 ? -10.609 9.952 -6.388 1.00 90.62 162 ALA A C 1
ATOM 1243 O O . ALA A 1 162 ? -11.452 9.401 -5.675 1.00 90.62 162 ALA A O 1
ATOM 1244 N N . VAL A 1 163 ? -10.522 9.679 -7.696 1.00 91.69 163 VAL A N 1
ATOM 1245 C CA . VAL A 1 163 ? -11.409 8.719 -8.374 1.00 91.69 163 VAL A CA 1
ATOM 1246 C C . VAL A 1 163 ? -11.203 7.300 -7.848 1.00 91.69 163 VAL A C 1
ATOM 1248 O O . VAL A 1 163 ? -12.188 6.597 -7.622 1.00 91.69 163 VAL A O 1
ATOM 1251 N N . LEU A 1 164 ? -9.957 6.864 -7.648 1.00 92.38 164 LEU A N 1
ATOM 1252 C CA . LEU A 1 164 ? -9.676 5.545 -7.089 1.00 92.38 164 LEU A CA 1
ATOM 1253 C C . LEU A 1 164 ? -10.254 5.421 -5.674 1.00 92.38 164 LEU A C 1
ATOM 1255 O O . LEU A 1 164 ? -11.074 4.542 -5.424 1.00 92.38 164 LEU A O 1
ATOM 1259 N N . ASN A 1 165 ? -9.870 6.320 -4.769 1.00 94.62 165 ASN 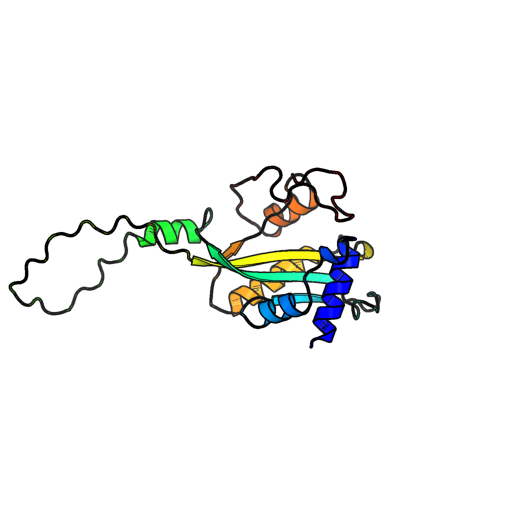A N 1
ATOM 1260 C CA . ASN A 1 165 ? -10.168 6.191 -3.346 1.00 94.62 165 ASN A CA 1
ATOM 1261 C C . ASN A 1 165 ? -11.648 6.394 -3.024 1.00 94.62 165 ASN A C 1
ATOM 1263 O O . ASN A 1 165 ? -12.236 5.583 -2.313 1.00 94.62 165 ASN A O 1
ATOM 1267 N N . ILE A 1 166 ? -12.275 7.431 -3.578 1.00 94.62 166 ILE A N 1
ATOM 1268 C CA . ILE A 1 166 ? -13.667 7.748 -3.251 1.00 94.62 166 ILE A CA 1
ATOM 1269 C C . ILE A 1 166 ? -14.624 6.984 -4.161 1.00 94.62 166 ILE A C 1
ATOM 1271 O O . ILE A 1 166 ? -15.480 6.247 -3.684 1.00 94.62 166 ILE A O 1
ATOM 1275 N N . ARG A 1 167 ? -14.478 7.118 -5.484 1.00 93.56 167 ARG A N 1
ATOM 1276 C CA . ARG A 1 167 ? -15.470 6.574 -6.425 1.00 93.56 167 ARG A CA 1
ATOM 1277 C C . ARG A 1 167 ? -15.333 5.068 -6.645 1.00 93.56 167 ARG A C 1
ATOM 1279 O O . ARG A 1 167 ? -16.355 4.406 -6.786 1.00 93.56 167 ARG A O 1
ATOM 1286 N N . ARG A 1 168 ? -14.112 4.531 -6.749 1.00 92.31 168 ARG A N 1
ATOM 1287 C CA . ARG A 1 168 ? -13.914 3.101 -7.059 1.00 92.31 168 ARG A CA 1
ATOM 1288 C C . ARG A 1 168 ? -13.860 2.219 -5.819 1.00 92.31 168 ARG A C 1
ATOM 1290 O O . ARG A 1 168 ? -14.451 1.148 -5.838 1.00 92.31 168 ARG A O 1
ATOM 1297 N N . LEU A 1 169 ? -13.163 2.655 -4.772 1.00 94.81 169 LEU A N 1
ATOM 1298 C CA . LEU A 1 169 ? -13.043 1.895 -3.524 1.00 94.81 169 LEU A CA 1
ATOM 1299 C C . LEU A 1 169 ? -14.170 2.194 -2.526 1.00 94.81 169 LEU A C 1
ATOM 1301 O O . LEU A 1 169 ? -14.365 1.415 -1.598 1.00 94.81 169 LEU A O 1
ATOM 1305 N N . GLY A 1 170 ? -14.911 3.294 -2.700 1.00 93.75 170 GLY A N 1
ATOM 1306 C CA . GLY A 1 170 ? -16.005 3.665 -1.799 1.00 93.75 170 GLY A CA 1
ATOM 1307 C C . GLY A 1 170 ? -15.534 4.158 -0.429 1.00 93.75 170 GLY A C 1
ATOM 1308 O O . GLY A 1 170 ? -16.267 4.025 0.550 1.00 93.75 170 GLY A O 1
ATOM 1309 N N . ALA A 1 171 ? -14.309 4.687 -0.324 1.00 93.94 171 ALA A N 1
ATOM 1310 C CA . ALA A 1 171 ? -13.775 5.141 0.952 1.00 93.94 171 ALA A CA 1
ATOM 1311 C C . ALA A 1 171 ? -14.570 6.333 1.507 1.00 93.94 171 ALA A C 1
ATOM 1313 O O . ALA A 1 171 ? -14.909 7.273 0.786 1.00 93.94 171 ALA A O 1
ATOM 1314 N N . LEU A 1 172 ? -14.810 6.317 2.819 1.00 93.88 172 LEU A N 1
ATOM 1315 C CA . LEU A 1 172 ? -15.388 7.444 3.543 1.00 93.88 172 LEU A CA 1
ATOM 1316 C C . LEU A 1 172 ? -14.268 8.326 4.093 1.00 93.88 172 LEU A C 1
ATOM 1318 O O . LEU A 1 172 ? -13.508 7.901 4.964 1.00 93.88 172 LEU A O 1
ATOM 1322 N N . CYS A 1 173 ? -14.210 9.571 3.626 1.00 92.38 173 CYS A N 1
ATOM 1323 C CA . CYS A 1 173 ? -13.274 10.579 4.108 1.00 92.38 173 CYS A CA 1
ATOM 1324 C C . CYS A 1 173 ? -14.038 11.826 4.564 1.00 92.38 173 CYS A C 1
ATOM 1326 O O . CYS A 1 173 ? -14.884 12.343 3.840 1.00 92.38 173 CYS A O 1
ATOM 1328 N N . ASN A 1 174 ? -13.738 12.304 5.770 1.00 90.94 174 ASN A N 1
ATOM 1329 C CA . ASN A 1 174 ? -14.275 13.549 6.330 1.00 90.94 174 ASN A CA 1
ATOM 1330 C C . ASN A 1 174 ? -13.176 14.457 6.904 1.00 90.94 174 ASN A C 1
ATOM 1332 O O . ASN A 1 174 ? -13.475 15.430 7.589 1.00 90.94 174 ASN A O 1
ATOM 1336 N N . THR A 1 175 ? -11.910 14.102 6.679 1.00 89.69 175 THR A N 1
ATOM 1337 C CA . THR A 1 175 ? -10.752 14.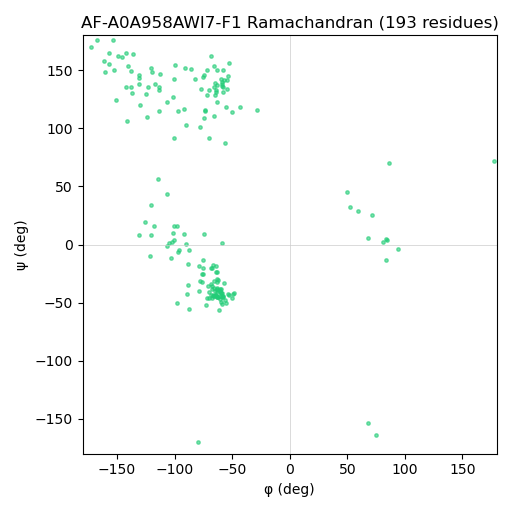780 7.256 1.00 89.69 175 THR A CA 1
ATOM 1338 C C . THR A 1 175 ? -9.771 15.083 6.135 1.00 89.69 175 THR A C 1
ATOM 1340 O O . THR A 1 175 ? -9.280 14.167 5.485 1.00 89.69 175 THR A O 1
ATOM 1343 N N . TYR A 1 176 ? -9.476 16.362 5.936 1.00 90.00 176 TYR A N 1
ATOM 1344 C CA . TYR A 1 176 ? -8.424 16.830 5.042 1.00 90.00 176 TYR A CA 1
ATOM 1345 C C . TYR A 1 176 ? -7.337 17.489 5.887 1.00 90.00 176 TYR A C 1
ATOM 1347 O O . TYR A 1 176 ? -7.643 18.258 6.804 1.00 90.00 176 TYR A O 1
ATOM 1355 N N . LYS A 1 177 ? -6.082 17.135 5.622 1.00 88.38 177 LYS A N 1
ATOM 1356 C CA . LYS A 1 177 ? -4.925 17.607 6.375 1.00 88.38 177 LYS A CA 1
ATOM 1357 C C . LYS A 1 177 ? -3.958 18.245 5.395 1.00 88.38 177 LYS A C 1
ATOM 1359 O O . LYS A 1 177 ? -3.360 17.527 4.612 1.00 88.38 177 LYS A O 1
ATOM 1364 N N . ARG A 1 178 ? -3.836 19.568 5.475 1.00 86.56 178 ARG A N 1
ATOM 1365 C CA . ARG A 1 178 ? -2.927 20.325 4.616 1.00 86.56 178 ARG A CA 1
ATOM 1366 C C . ARG A 1 178 ? -1.482 19.976 4.923 1.00 86.56 178 ARG A C 1
ATOM 1368 O O . ARG A 1 178 ? -1.127 19.951 6.104 1.00 86.56 178 ARG A O 1
ATOM 1375 N N . ASP A 1 179 ? -0.696 19.781 3.877 1.00 82.75 179 ASP A N 1
ATOM 1376 C CA . ASP A 1 179 ? 0.739 19.538 3.921 1.00 82.75 179 ASP A CA 1
ATOM 1377 C C . ASP A 1 179 ? 1.126 18.433 4.915 1.00 82.75 179 ASP A C 1
ATOM 1379 O O . ASP A 1 179 ? 2.014 18.579 5.758 1.00 82.75 179 ASP A O 1
ATOM 1383 N N . TRP A 1 180 ? 0.383 17.321 4.883 1.00 82.81 180 TRP A N 1
ATOM 1384 C CA . TRP A 1 180 ? 0.505 16.271 5.895 1.00 82.81 180 TRP A CA 1
ATOM 1385 C C . TRP A 1 180 ? 1.886 15.603 5.916 1.00 82.81 180 TRP A C 1
ATOM 1387 O O . TRP A 1 180 ? 2.324 15.150 6.976 1.00 82.81 180 TRP A O 1
ATOM 1397 N N . TYR A 1 181 ? 2.561 15.542 4.767 1.00 75.06 181 TYR A N 1
ATOM 1398 C CA . TYR A 1 181 ? 3.889 14.943 4.625 1.00 75.06 181 TYR A CA 1
ATOM 1399 C C . TYR A 1 181 ? 5.008 15.978 4.450 1.00 75.06 181 TYR A C 1
ATOM 1401 O O . TYR A 1 181 ? 6.178 15.596 4.406 1.00 75.06 181 TYR A O 1
ATOM 1409 N N . GLY A 1 182 ? 4.684 17.273 4.414 1.00 78.81 182 GLY A N 1
ATOM 1410 C CA . GLY A 1 182 ? 5.659 18.316 4.129 1.00 78.81 182 GLY A CA 1
ATOM 1411 C C . GLY A 1 182 ? 6.170 18.255 2.687 1.00 78.81 182 GLY A C 1
ATOM 1412 O O . GLY A 1 182 ? 5.527 17.739 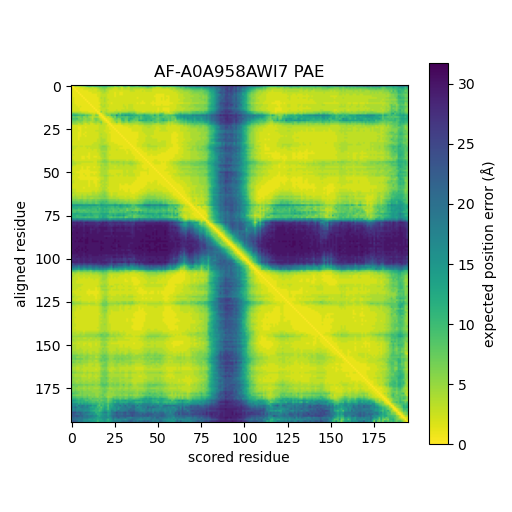1.770 1.00 78.81 182 GLY A O 1
ATOM 1413 N N . VAL A 1 183 ? 7.390 18.756 2.489 1.00 69.94 183 VAL A N 1
ATOM 1414 C CA . VAL A 1 183 ? 8.083 18.687 1.198 1.00 69.94 183 VAL A CA 1
ATOM 1415 C C . VAL A 1 183 ? 8.584 17.263 0.957 1.00 69.94 183 VAL A C 1
ATOM 1417 O O . VAL A 1 183 ? 9.550 16.825 1.587 1.00 69.94 183 VAL A O 1
ATOM 1420 N N . MET A 1 184 ? 7.954 16.562 0.017 1.00 67.19 184 MET A N 1
ATOM 1421 C CA . MET A 1 184 ? 8.403 15.247 -0.438 1.00 67.19 184 MET A CA 1
ATOM 1422 C C . MET A 1 184 ? 9.528 15.390 -1.477 1.00 67.19 184 MET A C 1
ATOM 1424 O O . MET A 1 184 ? 9.552 16.328 -2.278 1.00 67.19 184 MET A O 1
ATOM 1428 N N . LYS A 1 185 ? 10.508 14.481 -1.423 1.00 61.94 185 LYS A N 1
ATOM 1429 C CA . LYS A 1 185 ? 11.687 14.461 -2.311 1.00 61.94 185 LYS A CA 1
ATOM 1430 C C . LYS A 1 185 ? 11.585 13.413 -3.426 1.00 61.94 185 LYS A C 1
ATOM 1432 O O . LYS A 1 185 ? 12.531 13.261 -4.196 1.00 61.94 185 LYS A O 1
ATOM 1437 N N . ASP A 1 186 ? 10.475 12.687 -3.498 1.00 62.81 186 ASP A N 1
ATOM 1438 C CA . ASP A 1 186 ? 10.230 11.653 -4.498 1.00 62.81 186 ASP A CA 1
ATOM 1439 C C . ASP A 1 186 ? 9.915 12.277 -5.866 1.00 62.81 186 ASP A C 1
ATOM 1441 O O . ASP A 1 186 ? 9.307 13.339 -5.956 1.00 62.81 186 ASP A O 1
ATOM 1445 N N . GLY A 1 187 ? 10.326 11.640 -6.966 1.00 56.75 187 GLY A N 1
ATOM 1446 C CA . GLY A 1 187 ? 10.194 12.233 -8.306 1.00 56.75 187 GLY A CA 1
ATOM 1447 C C . GLY A 1 187 ? 8.746 12.470 -8.758 1.00 56.75 187 GLY A C 1
ATOM 1448 O O . GLY A 1 187 ? 8.520 13.283 -9.651 1.00 56.75 187 GLY A O 1
ATOM 1449 N N . LEU A 1 188 ? 7.763 11.809 -8.129 1.00 56.88 188 LEU A N 1
ATOM 1450 C CA . LEU A 1 188 ? 6.3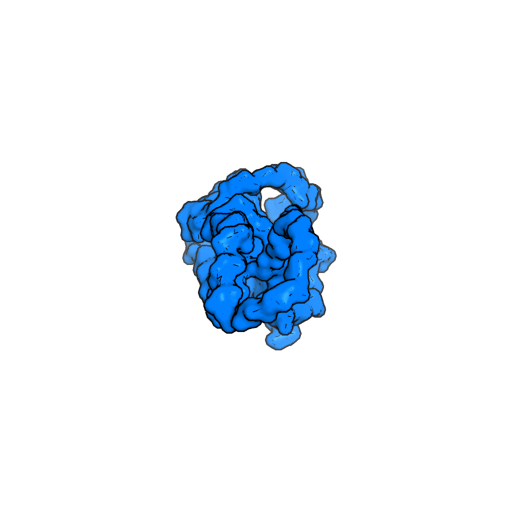34 12.050 -8.372 1.00 56.88 188 LEU A CA 1
ATOM 1451 C C . LEU A 1 188 ? 5.805 13.340 -7.719 1.00 56.88 188 LEU A C 1
ATOM 1453 O O . LEU A 1 188 ? 4.916 13.958 -8.303 1.00 56.88 188 LEU A O 1
ATOM 1457 N N . ASN A 1 189 ? 6.340 13.761 -6.564 1.00 51.44 189 ASN A N 1
ATOM 1458 C CA . ASN A 1 189 ? 5.889 14.964 -5.843 1.00 51.44 189 ASN A CA 1
ATOM 1459 C C . ASN A 1 189 ? 7.002 16.016 -5.648 1.00 51.44 189 ASN A C 1
ATOM 1461 O O . ASN A 1 189 ? 6.807 17.010 -4.947 1.00 51.44 189 ASN A O 1
ATOM 1465 N N . ALA A 1 190 ? 8.167 15.832 -6.277 1.00 48.53 190 ALA A N 1
ATOM 1466 C CA . ALA A 1 190 ? 9.331 16.694 -6.112 1.00 48.53 190 ALA A CA 1
ATOM 1467 C C . ALA A 1 190 ? 9.005 18.168 -6.406 1.00 48.53 190 ALA A C 1
ATOM 1469 O O . ALA A 1 190 ? 8.671 18.552 -7.528 1.00 48.53 190 ALA A O 1
ATOM 1470 N N . GLY A 1 191 ? 9.169 19.014 -5.385 1.00 45.53 191 GLY A N 1
ATOM 1471 C CA . GLY A 1 191 ? 9.070 20.471 -5.508 1.00 45.53 191 GLY A CA 1
ATOM 1472 C C . GLY A 1 191 ? 7.652 21.048 -5.450 1.00 45.53 191 GLY A C 1
ATOM 1473 O O . GLY A 1 191 ? 7.505 22.263 -5.590 1.00 45.53 191 GLY A O 1
ATOM 1474 N N . VAL A 1 192 ? 6.629 20.225 -5.202 1.00 45.84 192 VAL A N 1
ATOM 1475 C CA . VAL A 1 192 ? 5.256 20.675 -4.927 1.00 45.84 192 VAL A CA 1
ATOM 1476 C C . VAL A 1 192 ? 4.922 20.316 -3.471 1.00 45.84 192 VAL A C 1
ATOM 1478 O O . VAL A 1 192 ? 5.291 19.226 -3.034 1.00 45.84 192 VAL A O 1
ATOM 1481 N N . PRO A 1 193 ? 4.296 21.210 -2.678 1.00 49.41 193 PRO A N 1
ATOM 1482 C CA . PRO A 1 193 ? 3.834 20.851 -1.338 1.00 49.41 193 PRO A CA 1
ATOM 1483 C C . PRO A 1 193 ? 2.944 19.609 -1.389 1.00 49.41 193 PRO A C 1
ATOM 1485 O O . PRO A 1 193 ? 2.177 19.457 -2.345 1.00 49.41 193 PRO A O 1
ATOM 1488 N N . SER A 1 194 ? 3.012 18.759 -0.360 1.00 57.09 194 SER A N 1
ATOM 1489 C CA . SER A 1 194 ? 1.919 17.813 -0.146 1.00 57.09 194 SER A CA 1
ATOM 1490 C C . SER A 1 194 ? 0.615 18.610 0.049 1.00 57.09 194 SER A C 1
ATOM 1492 O O . SER A 1 194 ? 0.640 19.709 0.604 1.00 57.09 194 SER A O 1
ATOM 1494 N N . ASP A 1 195 ? -0.470 18.103 -0.536 1.00 52.53 195 ASP A N 1
ATOM 1495 C CA . ASP A 1 195 ? -1.809 18.699 -0.693 1.00 52.53 195 ASP A CA 1
ATOM 1496 C C . ASP A 1 195 ? -2.269 19.789 0.290 1.00 52.53 195 ASP A C 1
ATOM 1498 O O . ASP A 1 195 ? -2.165 19.637 1.525 1.00 52.53 195 ASP A O 1
#

Solvent-accessible surface area (backbone atoms only — not comparable to full-atom values): 11872 Å² total; per-residue (Å²): 109,73,65,60,45,50,16,49,46,43,39,49,34,69,57,37,52,36,54,85,86,75,50,75,50,54,73,56,52,52,52,33,44,76,64,73,21,40,74,52,72,41,73,43,97,86,29,52,73,75,21,76,15,38,41,30,41,31,36,34,32,61,45,74,41,76,62,89,51,70,66,64,24,54,50,63,66,47,69,79,74,70,84,83,82,78,84,83,71,85,83,74,88,88,74,88,69,76,86,69,74,79,76,83,67,77,81,80,64,43,67,31,36,38,50,74,48,74,50,50,32,78,93,61,53,93,74,55,54,71,58,53,46,54,49,52,50,50,53,54,46,49,71,67,72,79,42,90,44,72,47,67,85,78,53,68,85,45,60,69,51,34,45,44,45,41,71,70,68,62,54,83,80,92,80,86,65,74,40,74,74,38,79,43,77,26,63,80,44,51,90,44,72,36,89

Nearest PDB structures (foldseek):
  4f6a-assembly1_B  TM=6.283E-01  e=1.472E-04  Halalkalibacterium halodurans C-125
  4hnw-assembly1_B  TM=6.809E-01  e=8.491E-04  Saccharomyces cerevisiae S288C
  6o07-assembly1_B  TM=6.836E-01  e=2.731E-03  Saccharomyces cerevisiae
  6th0-assembly2_B  TM=7.182E-01  e=1.575E-02  Arabidopsis thaliana
  6ajn-assembly1_A  TM=6.244E-01  e=6.775E-03  Escherichia coli